Protein AF-D4B829-F1 (afdb_monomer_lite)

Sequence (222 aa):
MMLFCKPEQRKHITEIMRRYALKEDGDEKGAAAVTAWASTWRIPQFKSIGLPTMGAYRELRKLPRGVSIADEFDERVEATRAAADEGEFDLYIAAQGGANVPR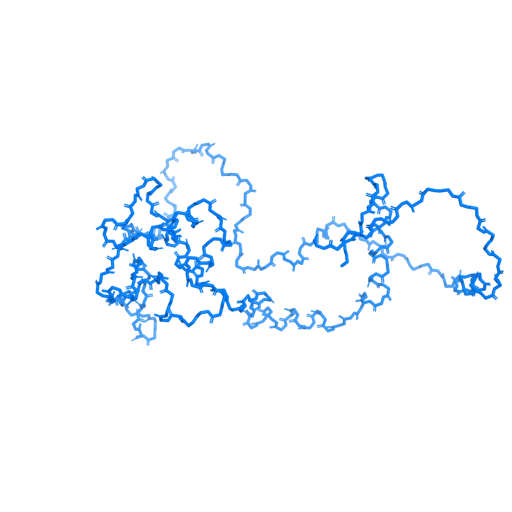DSQTVRVARNVTDEVNAYEEDIERVVGIYVPHLGSELIHVTRTAEWRIVPKLLAVEPLTLKSGIAAPRSPVNNCGLGGLNNEIKVTPAAPEHSTTVLNLLCCGDFSRSDNDMKVGLSMF

Foldseek 3Di:
DDDDDDPVCVVVVVVVVVVVCCVVCVPPVVVVVVVVVCVVVVPDPDDDAFAADVQQLVQLLLDDPPDACCVVPHPLVSQLSVCSNVVVRQSNQVSLVHGNDDNLSGQKDFDWDFDPDADPVRHTDIDTQGMDGNVVHNPRGDGSDPDDDDDDPPDPDDPPPPPPPPPDDPPPPDDPVPPPPPPDDPPDDDDDDDDPPPPVVVVPPPDDDDDDDDDPPDDDDD

Organism: NCBI:txid500640

pLDDT: mean 73.17, std 23.04, range [26.72, 97.06]

Structure (mmCIF, N/CA/C/O backbone):
data_AF-D4B829-F1
#
_entry.id   AF-D4B829-F1
#
loop_
_atom_site.group_PDB
_atom_site.id
_atom_site.type_symbol
_atom_site.label_atom_id
_atom_site.label_alt_id
_atom_site.label_comp_id
_atom_site.label_asym_id
_atom_site.label_entity_id
_atom_site.label_seq_id
_atom_site.pdbx_PDB_ins_code
_atom_site.Cartn_x
_atom_site.Cartn_y
_atom_site.Cartn_z
_atom_site.occupancy
_atom_site.B_iso_or_equiv
_atom_site.auth_seq_id
_atom_site.auth_comp_id
_atom_site.auth_asym_id
_atom_site.auth_atom_id
_atom_site.pdbx_PDB_model_num
ATOM 1 N N . MET A 1 1 ? 19.752 -9.305 -23.306 1.00 39.50 1 MET A N 1
ATOM 2 C CA . MET A 1 1 ? 20.739 -10.376 -23.566 1.00 39.50 1 MET A CA 1
ATOM 3 C C . MET A 1 1 ? 21.756 -10.367 -22.433 1.00 39.50 1 MET A C 1
ATOM 5 O O . MET A 1 1 ? 22.372 -9.332 -22.218 1.00 39.50 1 MET A O 1
ATOM 9 N N . MET A 1 2 ? 21.877 -11.447 -21.657 1.00 48.16 2 MET A N 1
ATOM 10 C CA . MET A 1 2 ? 22.928 -11.563 -20.635 1.00 48.16 2 MET A CA 1
ATOM 11 C C . MET A 1 2 ? 24.163 -12.206 -21.268 1.00 48.16 2 MET A C 1
ATOM 13 O O . MET A 1 2 ? 24.059 -13.289 -21.835 1.00 48.16 2 MET A O 1
ATOM 17 N N . LEU A 1 3 ? 25.310 -11.523 -21.208 1.00 71.56 3 LEU A N 1
ATOM 18 C CA . LEU A 1 3 ? 26.574 -12.009 -21.761 1.00 71.56 3 LEU A CA 1
ATOM 19 C C . LEU A 1 3 ? 27.524 -12.360 -20.612 1.00 71.56 3 LEU A C 1
ATOM 21 O O . LEU A 1 3 ? 28.019 -11.476 -19.911 1.00 71.56 3 LEU A O 1
ATOM 25 N N . PHE A 1 4 ? 27.761 -13.652 -20.403 1.00 80.38 4 PHE A N 1
ATOM 26 C CA . PHE A 1 4 ? 28.712 -14.128 -19.404 1.00 80.38 4 PHE A CA 1
ATOM 27 C C . PHE A 1 4 ? 30.129 -14.017 -19.968 1.00 80.38 4 PHE A C 1
ATOM 29 O O . PHE A 1 4 ? 30.444 -14.597 -21.003 1.00 80.38 4 PHE A O 1
ATOM 36 N N . CYS A 1 5 ? 30.985 -13.247 -19.301 1.00 82.75 5 CYS A N 1
ATOM 37 C CA . CYS A 1 5 ? 32.380 -13.069 -19.685 1.00 82.75 5 CYS A CA 1
ATOM 38 C C . CYS A 1 5 ? 33.292 -13.145 -18.463 1.00 82.75 5 CYS A C 1
ATOM 40 O O . CYS A 1 5 ? 32.870 -12.856 -17.340 1.00 82.75 5 CYS A O 1
ATOM 42 N N . LYS A 1 6 ? 34.548 -13.548 -18.684 1.00 89.12 6 LYS A N 1
ATOM 43 C CA . LYS A 1 6 ? 35.538 -13.628 -17.609 1.00 89.12 6 LYS A CA 1
ATOM 44 C C . LYS A 1 6 ? 35.778 -12.235 -17.000 1.00 89.12 6 LYS A C 1
ATOM 46 O O . LYS A 1 6 ? 35.750 -11.244 -17.743 1.00 89.12 6 LYS A O 1
ATOM 51 N N . PRO A 1 7 ? 36.037 -12.125 -15.683 1.00 83.75 7 PRO A N 1
ATOM 52 C CA . PRO A 1 7 ? 36.192 -10.835 -15.011 1.00 83.75 7 PRO A CA 1
ATOM 53 C C . PRO A 1 7 ? 37.261 -9.940 -15.648 1.00 83.75 7 PRO A C 1
ATOM 55 O O . PRO A 1 7 ? 37.063 -8.724 -15.717 1.00 83.75 7 PRO A O 1
ATOM 58 N N . GLU A 1 8 ? 38.347 -10.522 -16.173 1.00 91.12 8 GLU A N 1
ATOM 59 C CA . GLU A 1 8 ? 39.431 -9.764 -16.812 1.00 91.12 8 GLU A CA 1
ATOM 60 C C . GLU A 1 8 ? 38.974 -9.078 -18.111 1.00 91.12 8 GLU A C 1
ATOM 62 O O . GLU A 1 8 ? 39.434 -7.987 -18.447 1.00 91.12 8 GLU A O 1
ATOM 67 N N . GLN A 1 9 ? 38.022 -9.681 -18.828 1.00 84.00 9 GLN A N 1
ATOM 68 C CA . GLN A 1 9 ? 37.545 -9.214 -20.134 1.00 84.00 9 GLN A CA 1
ATOM 69 C C . GLN A 1 9 ? 36.361 -8.245 -20.034 1.00 84.00 9 GLN A C 1
ATOM 71 O O . GLN A 1 9 ? 36.016 -7.587 -21.018 1.00 84.00 9 GLN A O 1
ATOM 76 N N . ARG A 1 10 ? 35.756 -8.101 -18.847 1.00 84.00 10 ARG A N 1
ATOM 77 C CA . ARG A 1 10 ? 34.560 -7.275 -18.626 1.00 84.00 10 ARG A CA 1
ATOM 78 C C . ARG A 1 10 ? 34.732 -5.842 -19.123 1.00 84.00 10 ARG A C 1
ATOM 80 O O . ARG A 1 10 ? 33.825 -5.311 -19.760 1.00 84.00 10 ARG A O 1
ATOM 87 N N . LYS A 1 11 ? 35.881 -5.210 -18.848 1.00 82.94 11 LYS A N 1
ATOM 88 C CA . LYS A 1 11 ? 36.146 -3.823 -19.271 1.00 82.94 11 LYS A CA 1
ATOM 89 C C . LYS A 1 11 ? 36.173 -3.701 -20.793 1.00 82.94 11 LYS A C 1
ATOM 91 O O . LYS A 1 11 ? 35.508 -2.830 -21.337 1.00 82.94 11 LYS A O 1
ATOM 96 N N . HIS A 1 12 ? 36.884 -4.605 -21.463 1.00 83.94 12 HIS A N 1
ATOM 97 C CA . HIS A 1 12 ? 37.010 -4.610 -22.918 1.00 83.94 12 HIS A CA 1
ATOM 98 C C . HIS A 1 12 ? 35.668 -4.879 -23.610 1.00 83.94 12 HIS A C 1
ATOM 100 O O . HIS A 1 12 ? 35.294 -4.167 -24.535 1.00 83.94 12 HIS A O 1
ATOM 106 N N . ILE A 1 13 ? 34.895 -5.845 -23.109 1.00 85.19 13 ILE A N 1
ATOM 107 C CA . ILE A 1 13 ? 33.570 -6.172 -23.649 1.00 85.19 13 ILE A CA 1
ATOM 108 C C . ILE A 1 13 ? 32.576 -5.031 -23.405 1.00 85.19 13 ILE A C 1
ATOM 110 O O . ILE A 1 13 ? 31.829 -4.674 -24.310 1.00 85.19 13 ILE A O 1
ATOM 114 N N . THR A 1 14 ? 32.599 -4.407 -22.222 1.00 83.69 14 THR A N 1
ATOM 115 C CA . THR A 1 14 ? 31.765 -3.226 -21.932 1.00 83.69 14 THR A CA 1
ATOM 116 C C . THR A 1 14 ? 32.110 -2.072 -22.872 1.00 83.69 14 THR A C 1
ATOM 118 O O . THR A 1 14 ? 31.214 -1.398 -23.367 1.00 83.69 14 THR A O 1
ATOM 121 N N . GLU A 1 15 ? 33.396 -1.857 -23.144 1.00 85.12 15 GLU A N 1
ATOM 122 C CA . GLU A 1 15 ? 33.873 -0.821 -24.060 1.00 85.12 15 GLU A CA 1
ATOM 123 C C . GLU A 1 15 ? 33.430 -1.080 -25.504 1.00 85.12 15 GLU A C 1
ATOM 125 O O . GLU A 1 15 ? 32.979 -0.167 -26.191 1.00 85.12 15 GLU A O 1
ATOM 130 N N . ILE A 1 16 ? 33.499 -2.334 -25.955 1.00 86.31 16 ILE A N 1
ATOM 131 C CA . ILE A 1 16 ? 32.966 -2.755 -27.254 1.00 86.31 16 ILE A CA 1
ATOM 132 C C . ILE A 1 16 ? 31.459 -2.489 -27.308 1.00 86.31 16 ILE A C 1
ATOM 134 O O . ILE A 1 16 ? 31.005 -1.785 -28.206 1.00 86.31 16 ILE A O 1
ATOM 138 N N . MET A 1 17 ? 30.690 -2.983 -26.332 1.00 81.62 17 MET A N 1
ATOM 139 C CA . MET A 1 17 ? 29.237 -2.789 -26.295 1.00 81.62 17 MET A CA 1
ATOM 140 C C . MET A 1 17 ? 28.855 -1.310 -26.288 1.00 81.62 17 MET A C 1
ATOM 142 O O . MET A 1 17 ? 27.968 -0.918 -27.033 1.00 81.62 17 MET A O 1
ATOM 146 N N . ARG A 1 18 ? 29.544 -0.474 -25.503 1.00 77.75 18 ARG A N 1
ATOM 147 C CA . ARG A 1 18 ? 29.318 0.979 -25.477 1.00 77.75 18 ARG A CA 1
ATOM 148 C C . ARG A 1 18 ? 29.644 1.633 -26.813 1.00 77.75 18 ARG A C 1
ATOM 150 O O . ARG A 1 18 ? 28.846 2.426 -27.299 1.00 77.75 18 ARG A O 1
ATOM 157 N N . ARG A 1 19 ? 30.790 1.289 -27.412 1.00 80.19 19 ARG A N 1
ATOM 158 C CA . ARG A 1 19 ? 31.204 1.817 -28.718 1.00 80.19 19 ARG A CA 1
ATOM 159 C C . ARG A 1 19 ? 30.166 1.498 -29.789 1.00 80.19 19 ARG A C 1
ATOM 161 O O . ARG A 1 19 ? 29.863 2.373 -30.585 1.00 80.19 19 ARG A O 1
ATOM 168 N N . TYR A 1 20 ? 29.634 0.276 -29.813 1.00 74.62 20 TYR A N 1
ATOM 169 C CA . TYR A 1 20 ? 28.632 -0.123 -30.803 1.00 74.62 20 TYR A CA 1
ATOM 170 C C . TYR A 1 20 ? 27.236 0.426 -30.498 1.00 74.62 20 TYR A C 1
ATOM 172 O O . TYR A 1 20 ? 26.601 0.929 -31.416 1.00 74.62 20 TYR A O 1
ATOM 180 N N . ALA A 1 21 ? 26.804 0.438 -29.233 1.00 70.31 21 ALA A N 1
ATOM 181 C CA . ALA A 1 21 ? 25.533 1.049 -28.835 1.00 70.31 21 ALA A CA 1
ATOM 182 C C . ALA A 1 21 ? 25.466 2.533 -29.236 1.00 70.31 21 ALA A C 1
ATOM 184 O O . ALA A 1 21 ? 24.461 2.998 -29.750 1.00 70.31 21 ALA A O 1
ATOM 185 N N . LEU A 1 22 ? 26.568 3.273 -29.081 1.00 65.88 22 LEU A N 1
ATOM 186 C CA . LEU A 1 22 ? 26.639 4.684 -29.473 1.00 65.88 22 LEU A CA 1
ATOM 187 C C . LEU A 1 22 ? 26.948 4.902 -30.964 1.00 65.88 22 LEU A C 1
ATOM 189 O O . LEU A 1 22 ? 26.897 6.037 -31.427 1.00 65.88 22 LEU A O 1
ATOM 193 N N . LYS A 1 23 ? 27.295 3.857 -31.724 1.00 69.62 23 LYS A N 1
ATOM 194 C CA . LYS A 1 23 ? 27.564 3.975 -33.165 1.00 69.62 23 LYS A CA 1
ATOM 195 C C . LYS A 1 23 ? 26.273 4.019 -33.984 1.00 69.62 23 LYS A C 1
ATOM 197 O O . LYS A 1 23 ? 26.265 4.673 -35.022 1.00 69.62 23 LYS A O 1
ATOM 202 N N . GLU A 1 24 ? 25.222 3.341 -33.520 1.00 63.69 24 GLU A N 1
ATOM 203 C CA . GLU A 1 24 ? 23.890 3.362 -34.146 1.00 63.69 24 GLU A CA 1
ATOM 204 C C . GLU A 1 24 ? 22.939 4.350 -33.446 1.00 63.69 24 GLU A C 1
ATOM 206 O O . GLU A 1 24 ? 22.289 5.130 -34.137 1.00 63.69 24 GLU A O 1
ATOM 211 N N . ASP A 1 25 ? 22.956 4.429 -32.105 1.00 59.09 25 ASP A N 1
ATOM 212 C CA . ASP A 1 25 ? 21.988 5.231 -31.328 1.00 59.09 25 ASP A CA 1
ATOM 213 C C . ASP A 1 25 ? 22.583 6.509 -30.701 1.00 59.09 25 ASP A C 1
ATOM 215 O O . ASP A 1 25 ? 21.903 7.243 -29.980 1.00 59.09 25 ASP A O 1
ATOM 219 N N . GLY A 1 26 ? 23.869 6.799 -30.931 1.00 62.47 26 GLY A N 1
ATOM 220 C CA . GLY A 1 26 ? 24.596 7.852 -30.205 1.00 62.47 26 GLY A CA 1
ATOM 221 C C . GLY A 1 26 ? 24.067 9.277 -30.391 1.00 62.47 26 GLY A C 1
ATOM 222 O O . GLY A 1 26 ? 24.350 10.126 -29.549 1.00 62.47 26 GLY A O 1
ATOM 223 N N . ASP A 1 27 ? 23.294 9.530 -31.451 1.00 61.53 27 ASP A N 1
ATOM 224 C CA . ASP A 1 27 ? 22.669 10.828 -31.751 1.00 61.53 27 ASP A CA 1
ATOM 225 C C . ASP A 1 27 ? 21.146 10.702 -31.979 1.00 61.53 27 ASP A C 1
ATOM 227 O O . ASP A 1 27 ? 20.521 11.511 -32.673 1.00 61.53 27 ASP A O 1
ATOM 231 N N . GLU A 1 28 ? 20.511 9.662 -31.418 1.00 67.19 28 GLU A N 1
ATOM 232 C CA . GLU A 1 28 ? 19.063 9.489 -31.536 1.00 67.19 28 GLU A CA 1
ATOM 233 C C . GLU A 1 28 ? 18.326 10.565 -30.715 1.00 67.19 28 GLU A C 1
ATOM 235 O O . GLU A 1 28 ? 18.064 10.442 -29.515 1.00 67.19 28 GLU A O 1
ATOM 240 N N . LYS A 1 29 ? 17.937 11.652 -31.393 1.00 66.88 29 LYS A N 1
ATOM 241 C CA . LYS A 1 29 ? 17.186 12.780 -30.808 1.00 66.88 29 LYS A CA 1
ATOM 242 C C . LYS A 1 29 ? 15.884 12.355 -30.119 1.00 66.88 29 LYS A C 1
ATOM 244 O O . LYS A 1 29 ? 15.387 13.085 -29.259 1.00 66.88 29 LYS A O 1
ATOM 249 N N . GLY A 1 30 ? 15.337 11.193 -30.483 1.00 73.44 30 GLY A N 1
ATOM 250 C CA . GLY A 1 30 ? 14.105 10.639 -29.925 1.00 73.44 30 GLY A CA 1
ATOM 251 C C . GLY A 1 30 ? 14.184 10.427 -28.414 1.00 73.44 30 GLY A C 1
ATOM 252 O O . GLY A 1 30 ? 13.322 10.921 -27.688 1.00 73.44 30 GLY A O 1
ATOM 253 N N . ALA A 1 31 ? 15.244 9.787 -27.913 1.00 72.81 31 ALA A N 1
ATOM 254 C CA . ALA A 1 31 ? 15.387 9.496 -26.485 1.00 72.81 31 ALA A CA 1
ATOM 255 C C . ALA A 1 31 ? 15.496 10.774 -25.632 1.00 72.81 31 ALA A C 1
ATOM 257 O O . ALA A 1 31 ? 14.865 10.885 -24.574 1.00 72.81 31 ALA A O 1
ATOM 258 N N . ALA A 1 32 ? 16.244 11.773 -26.112 1.00 76.06 32 ALA A N 1
ATOM 259 C CA . ALA A 1 32 ? 16.377 13.069 -25.451 1.00 76.06 32 ALA A CA 1
ATOM 260 C C . ALA A 1 32 ? 15.055 13.853 -25.457 1.00 76.06 32 ALA A C 1
ATOM 262 O O . ALA A 1 32 ? 14.653 14.383 -24.422 1.00 76.06 32 ALA A O 1
ATOM 263 N N . ALA A 1 33 ? 14.345 13.877 -26.590 1.00 79.81 33 ALA A N 1
ATOM 264 C CA . ALA A 1 33 ? 13.050 14.542 -26.710 1.00 79.81 33 ALA A CA 1
ATOM 265 C C . ALA A 1 33 ? 11.981 13.894 -25.815 1.00 79.81 33 ALA A C 1
ATOM 267 O O . ALA A 1 33 ? 11.266 14.600 -25.103 1.00 79.81 33 ALA A O 1
ATOM 268 N N . VAL A 1 34 ? 11.910 12.559 -25.785 1.00 80.19 34 VAL A N 1
ATOM 269 C CA . VAL A 1 34 ? 10.997 11.806 -24.909 1.00 80.19 34 VAL A CA 1
ATOM 270 C C . VAL A 1 34 ? 11.325 12.058 -23.438 1.00 80.19 34 VAL A C 1
ATOM 272 O O . VAL A 1 34 ? 10.418 12.281 -22.638 1.00 80.19 34 VAL A O 1
ATOM 275 N N . THR A 1 35 ? 12.609 12.088 -23.073 1.00 80.31 35 THR A N 1
ATOM 276 C CA . THR A 1 35 ? 13.042 12.372 -21.695 1.00 80.31 35 THR A CA 1
ATOM 277 C C . THR A 1 35 ? 12.728 13.809 -21.283 1.00 80.31 35 THR A C 1
ATOM 279 O O . THR A 1 35 ? 12.246 14.034 -20.170 1.00 80.31 35 THR A O 1
ATOM 282 N N . ALA A 1 36 ? 12.953 14.780 -22.173 1.00 82.50 36 ALA A N 1
ATOM 283 C CA . ALA A 1 36 ? 12.610 16.179 -21.945 1.00 82.50 36 ALA A CA 1
ATOM 284 C C . ALA A 1 36 ? 11.099 16.343 -21.752 1.00 82.50 36 ALA A C 1
ATOM 286 O O . ALA A 1 36 ? 10.670 16.894 -20.744 1.00 82.50 36 ALA A O 1
ATOM 287 N N . TRP A 1 37 ? 10.293 15.773 -22.649 1.00 84.00 37 TRP A N 1
ATOM 288 C CA . TRP A 1 37 ? 8.835 15.797 -22.558 1.00 84.00 37 TRP A CA 1
ATOM 289 C C . TRP A 1 37 ? 8.326 15.131 -21.273 1.00 84.00 37 TRP A C 1
ATOM 291 O O . TRP A 1 37 ? 7.564 15.739 -20.522 1.00 84.00 37 TRP A O 1
ATOM 301 N N . ALA A 1 38 ? 8.809 13.927 -20.951 1.00 83.19 38 ALA A N 1
ATOM 302 C CA . ALA A 1 38 ? 8.449 13.245 -19.713 1.00 83.19 38 ALA A CA 1
ATOM 303 C C . ALA A 1 38 ? 8.820 14.077 -18.473 1.00 83.19 38 ALA A C 1
ATOM 305 O O . ALA A 1 38 ? 8.049 14.124 -17.520 1.00 83.19 38 ALA A O 1
ATOM 306 N N . SER A 1 39 ? 9.954 14.783 -18.494 1.00 80.06 39 SER A N 1
ATOM 307 C CA . SER A 1 39 ? 10.383 15.657 -17.394 1.00 80.06 39 SER A CA 1
ATOM 308 C C . SER A 1 39 ? 9.512 16.908 -17.268 1.00 80.06 39 SER A C 1
ATOM 310 O O . SER A 1 39 ? 9.090 17.244 -16.161 1.00 80.06 39 SER A O 1
ATOM 312 N N . THR A 1 40 ? 9.187 17.564 -18.387 1.00 89.00 40 THR A N 1
ATOM 313 C CA . THR A 1 40 ? 8.300 18.738 -18.433 1.00 89.00 40 THR A CA 1
ATOM 314 C C . THR A 1 40 ? 6.934 18.428 -17.827 1.00 89.00 40 THR A C 1
ATOM 316 O O . THR A 1 40 ? 6.420 19.215 -17.035 1.00 89.00 40 THR A O 1
ATOM 319 N N . TRP A 1 41 ? 6.380 17.256 -18.141 1.00 88.69 41 TRP A N 1
ATOM 320 C CA . TRP A 1 41 ? 5.051 16.835 -17.688 1.00 88.69 41 TRP A CA 1
ATOM 321 C C . TRP A 1 41 ? 5.072 15.919 -16.456 1.00 88.69 41 TRP A C 1
ATOM 323 O O . TRP A 1 41 ? 4.026 15.440 -16.026 1.00 88.69 41 TRP A O 1
ATOM 333 N N . ARG A 1 42 ? 6.253 15.677 -15.869 1.00 82.12 42 ARG A N 1
ATOM 334 C CA . ARG A 1 42 ? 6.468 14.794 -14.706 1.00 82.12 42 ARG A CA 1
ATOM 335 C C . ARG A 1 42 ? 5.895 13.378 -14.888 1.00 82.12 42 ARG A C 1
ATOM 337 O O . ARG A 1 42 ? 5.351 12.792 -13.953 1.00 82.12 42 ARG A O 1
ATOM 344 N N . ILE A 1 43 ? 6.037 12.815 -16.086 1.00 82.69 43 ILE A N 1
ATOM 345 C CA . ILE A 1 43 ? 5.567 11.471 -16.432 1.00 82.69 43 ILE A CA 1
ATOM 346 C C . ILE A 1 43 ? 6.564 10.426 -15.903 1.00 82.69 43 ILE A C 1
ATOM 348 O O . ILE A 1 43 ? 7.746 10.472 -16.258 1.00 82.69 43 ILE A O 1
ATOM 352 N N . PRO A 1 44 ? 6.125 9.453 -15.080 1.00 76.50 44 PRO A N 1
ATOM 353 C CA . PRO A 1 44 ? 6.993 8.372 -14.624 1.00 76.50 44 PRO A CA 1
ATOM 354 C C . PRO A 1 44 ? 7.453 7.494 -15.796 1.00 76.50 44 PRO A C 1
ATOM 356 O O . PRO A 1 44 ? 6.620 6.929 -16.499 1.00 76.50 44 PRO A O 1
ATOM 359 N N . GLN A 1 45 ? 8.769 7.334 -15.975 1.00 75.56 45 GLN A N 1
ATOM 360 C CA . GLN A 1 45 ? 9.334 6.502 -17.051 1.00 75.56 45 GLN A CA 1
ATOM 361 C C . GLN A 1 45 ? 9.019 5.006 -16.892 1.00 75.56 45 GLN A C 1
ATOM 363 O O . GLN A 1 45 ? 8.806 4.314 -17.881 1.00 75.56 45 GLN A O 1
ATOM 368 N N . PHE A 1 46 ? 8.960 4.506 -15.654 1.00 75.88 46 PHE A N 1
ATOM 369 C CA . PHE A 1 46 ? 8.641 3.110 -15.362 1.00 75.88 46 PHE A CA 1
ATOM 370 C C . PHE A 1 46 ? 7.427 3.043 -14.444 1.00 75.88 46 PHE A C 1
ATOM 372 O O . PHE A 1 46 ? 7.489 3.426 -13.274 1.00 75.88 46 PHE A O 1
ATOM 379 N N . LYS A 1 47 ? 6.313 2.542 -14.978 1.00 79.94 47 LYS A N 1
ATOM 380 C CA . LYS A 1 47 ? 5.114 2.226 -14.206 1.00 79.94 47 LYS A CA 1
ATOM 381 C C . LYS A 1 47 ? 4.725 0.788 -14.504 1.00 79.94 47 LYS A C 1
ATOM 383 O O . LYS A 1 47 ? 4.254 0.486 -15.594 1.00 79.94 47 LYS A O 1
ATOM 388 N N . SER A 1 48 ? 4.955 -0.098 -13.542 1.00 79.50 48 SER A N 1
ATOM 389 C CA . SER A 1 48 ? 4.500 -1.481 -13.639 1.00 79.50 48 SER A CA 1
ATOM 390 C C . SER A 1 48 ? 2.971 -1.520 -13.682 1.00 79.50 48 SER A C 1
ATOM 392 O O . SER A 1 48 ? 2.286 -0.847 -12.908 1.00 79.50 48 SER A O 1
ATOM 394 N N . ILE A 1 49 ? 2.439 -2.294 -14.622 1.00 85.31 49 ILE A N 1
ATOM 395 C CA . ILE A 1 49 ? 1.004 -2.534 -14.783 1.00 85.31 49 ILE A CA 1
ATOM 396 C C . ILE A 1 49 ? 0.706 -3.911 -14.189 1.00 85.31 49 ILE A C 1
ATOM 398 O O . ILE A 1 49 ? 1.512 -4.828 -14.322 1.00 85.31 49 ILE A O 1
ATOM 402 N N . GLY A 1 50 ? -0.429 -4.043 -13.503 1.00 87.88 50 GLY A N 1
ATOM 403 C CA . GLY A 1 50 ? -0.894 -5.341 -13.013 1.00 87.88 50 GLY A CA 1
ATOM 404 C C . GLY A 1 50 ? -0.327 -5.798 -11.673 1.00 87.88 50 GLY A C 1
ATOM 405 O O . GLY A 1 50 ? -0.701 -6.864 -11.201 1.00 87.88 50 GLY A O 1
ATOM 406 N N . LEU A 1 51 ? 0.544 -5.025 -11.026 1.00 92.31 51 LEU A N 1
ATOM 407 C CA . LEU A 1 51 ? 1.005 -5.363 -9.679 1.00 92.31 51 LEU A CA 1
ATOM 408 C C . LEU A 1 51 ? 0.006 -4.898 -8.605 1.00 92.31 51 LEU A C 1
ATOM 410 O O . LEU A 1 51 ? -0.673 -3.880 -8.802 1.00 92.31 51 LEU A O 1
ATOM 414 N N . PRO A 1 52 ? -0.058 -5.584 -7.447 1.00 92.81 52 PRO A N 1
ATOM 415 C CA . PRO A 1 52 ? -0.809 -5.105 -6.294 1.00 92.81 52 PRO A CA 1
ATOM 416 C C . PRO A 1 52 ? -0.315 -3.740 -5.809 1.00 92.81 52 PRO A C 1
ATOM 418 O O . PRO A 1 52 ? 0.790 -3.283 -6.122 1.00 92.81 52 PRO A O 1
ATOM 421 N N . THR A 1 53 ? -1.153 -3.049 -5.036 1.00 90.56 53 THR A N 1
ATOM 422 C CA . THR A 1 53 ? -0.862 -1.659 -4.672 1.00 90.56 53 THR A CA 1
ATOM 423 C C . THR A 1 53 ? 0.350 -1.531 -3.740 1.00 90.56 53 THR A C 1
ATOM 425 O O . THR A 1 53 ? 0.352 -1.997 -2.604 1.00 90.56 53 THR A O 1
ATOM 428 N N . MET A 1 54 ? 1.363 -0.768 -4.169 1.00 91.69 54 MET A N 1
ATOM 429 C CA . MET A 1 54 ? 2.538 -0.471 -3.331 1.00 91.69 54 MET A CA 1
ATOM 430 C C . MET A 1 54 ? 2.201 0.312 -2.056 1.00 91.69 54 MET A C 1
ATOM 432 O O . MET A 1 54 ? 3.006 0.350 -1.128 1.00 91.69 54 MET A O 1
ATOM 436 N N . GLY A 1 55 ? 1.037 0.965 -2.010 1.00 93.25 55 GLY A N 1
ATOM 437 C CA . GLY A 1 55 ? 0.539 1.614 -0.803 1.00 93.25 55 GLY A CA 1
ATOM 438 C C . GLY A 1 55 ? 0.285 0.599 0.311 1.00 93.25 55 GLY A C 1
ATOM 439 O O . GLY A 1 55 ? 0.833 0.764 1.393 1.00 93.25 55 GLY A O 1
ATOM 440 N N . ALA A 1 56 ? -0.459 -0.476 0.026 1.00 94.56 56 ALA A N 1
ATOM 441 C CA . ALA A 1 56 ? -0.761 -1.509 1.017 1.00 94.56 56 ALA A CA 1
ATOM 442 C C . ALA A 1 56 ? 0.526 -2.194 1.494 1.00 94.56 56 ALA A C 1
ATOM 444 O O . ALA A 1 56 ? 0.744 -2.321 2.692 1.00 94.56 56 ALA A O 1
ATOM 445 N N . TYR A 1 57 ? 1.435 -2.513 0.566 1.00 95.62 57 TYR A N 1
ATOM 446 C CA . TYR A 1 57 ? 2.759 -3.051 0.892 1.00 95.62 57 TYR A CA 1
ATOM 447 C C . TYR A 1 57 ? 3.539 -2.162 1.879 1.00 95.62 57 TYR A C 1
ATOM 449 O O . TYR A 1 57 ? 4.120 -2.645 2.847 1.00 95.62 57 TYR A O 1
ATOM 457 N N . ARG A 1 58 ? 3.549 -0.840 1.659 1.00 94.81 58 ARG A N 1
ATOM 458 C CA . ARG A 1 58 ? 4.245 0.111 2.542 1.00 94.81 58 ARG A CA 1
ATOM 459 C C . ARG A 1 58 ? 3.569 0.259 3.900 1.00 94.81 58 ARG A C 1
ATOM 461 O O . ARG A 1 58 ? 4.279 0.481 4.875 1.00 94.81 58 ARG A O 1
ATOM 468 N N . GLU A 1 59 ? 2.242 0.190 3.955 1.00 95.25 59 GLU A N 1
ATOM 469 C CA . GLU A 1 59 ? 1.497 0.299 5.211 1.00 95.25 59 GLU A CA 1
ATOM 470 C C . GLU A 1 59 ? 1.641 -0.967 6.067 1.00 95.25 59 GLU A C 1
ATOM 472 O O . GLU A 1 59 ? 1.929 -0.849 7.253 1.00 95.25 59 GLU A O 1
ATOM 477 N N . LEU A 1 60 ? 1.597 -2.163 5.470 1.00 94.69 60 LEU A N 1
ATOM 478 C CA . LEU A 1 60 ? 1.847 -3.429 6.176 1.00 94.69 60 LEU A CA 1
ATOM 479 C C . LEU A 1 60 ? 3.234 -3.467 6.832 1.00 94.69 60 LEU A C 1
ATOM 481 O O . LEU A 1 60 ? 3.379 -3.917 7.961 1.00 94.69 60 LEU A O 1
ATOM 485 N N . ARG A 1 61 ? 4.252 -2.913 6.165 1.00 94.06 61 ARG A N 1
ATOM 486 C CA . ARG A 1 61 ? 5.626 -2.832 6.694 1.00 94.06 61 ARG A CA 1
ATOM 487 C C . ARG A 1 61 ? 5.833 -1.800 7.807 1.00 94.06 61 ARG A C 1
ATOM 489 O O . ARG A 1 61 ? 6.947 -1.685 8.314 1.00 94.06 61 ARG A O 1
ATOM 496 N N . LYS A 1 62 ? 4.815 -1.004 8.149 1.00 92.00 62 LYS A N 1
ATOM 497 C CA . LYS A 1 62 ? 4.844 -0.129 9.334 1.00 92.00 62 LYS A CA 1
ATOM 498 C C . LYS A 1 62 ? 4.393 -0.854 10.595 1.00 92.00 62 LYS A C 1
ATOM 500 O O . LYS A 1 62 ? 4.649 -0.347 11.684 1.00 92.00 62 LYS A O 1
ATOM 505 N N . LEU A 1 63 ? 3.704 -1.984 10.446 1.00 90.56 63 LEU A N 1
ATOM 506 C CA . LEU A 1 63 ? 3.215 -2.762 11.572 1.00 90.56 63 LEU A CA 1
ATOM 507 C C . LEU A 1 63 ? 4.386 -3.352 12.372 1.00 90.56 63 LEU A C 1
ATOM 509 O O . LEU A 1 63 ? 5.458 -3.589 11.802 1.00 90.56 63 LEU A O 1
ATOM 513 N N . PRO A 1 64 ? 4.212 -3.581 13.685 1.00 86.25 64 PRO A N 1
ATOM 514 C CA . PRO A 1 64 ? 5.233 -4.219 14.504 1.00 86.25 64 PRO A CA 1
ATOM 515 C C . PRO A 1 64 ? 5.630 -5.588 13.940 1.00 86.25 64 PRO A C 1
ATOM 517 O O . PRO A 1 64 ? 4.779 -6.397 13.571 1.00 86.25 64 PRO A O 1
ATOM 520 N N . ARG A 1 65 ? 6.936 -5.862 13.896 1.00 85.19 65 ARG A N 1
ATOM 521 C CA . ARG A 1 65 ? 7.449 -7.161 13.445 1.00 85.19 65 ARG A CA 1
ATOM 522 C C . ARG A 1 65 ? 7.117 -8.257 14.446 1.00 85.19 65 ARG A C 1
ATOM 524 O O . ARG A 1 65 ? 7.237 -8.046 15.651 1.00 85.19 65 ARG A O 1
ATOM 531 N N . GLY A 1 66 ? 6.760 -9.433 13.938 1.00 80.12 66 GLY A N 1
ATOM 532 C CA . GLY A 1 66 ? 6.462 -10.612 14.757 1.00 80.12 66 GLY A CA 1
ATOM 533 C C . GLY A 1 66 ? 5.131 -10.555 15.513 1.00 80.12 66 GLY A C 1
ATOM 534 O O . GLY A 1 66 ? 4.843 -11.471 16.277 1.00 80.12 66 GLY A O 1
ATOM 535 N N . VAL A 1 67 ? 4.317 -9.515 15.304 1.00 86.31 67 VAL A N 1
ATOM 536 C CA . VAL A 1 67 ? 2.944 -9.454 15.811 1.00 86.31 67 VAL A CA 1
ATOM 537 C C . VAL A 1 67 ? 2.011 -9.900 14.693 1.00 86.31 67 VAL A C 1
ATOM 539 O O . VAL A 1 67 ? 1.949 -9.255 13.646 1.00 86.31 67 VAL A O 1
ATOM 542 N N . SER A 1 68 ? 1.323 -11.018 14.918 1.00 88.12 68 SER A N 1
ATOM 543 C CA . SER A 1 68 ? 0.305 -11.519 13.996 1.00 88.12 68 SER A CA 1
ATOM 544 C C . SER A 1 68 ? -0.922 -10.615 14.032 1.00 88.12 68 SER A C 1
ATOM 546 O O . SER A 1 68 ? -1.382 -10.245 15.112 1.00 88.12 68 SER A O 1
ATOM 548 N N . ILE A 1 69 ? -1.465 -10.296 12.859 1.00 89.44 69 ILE A N 1
ATOM 549 C CA . ILE A 1 69 ? -2.758 -9.607 12.718 1.00 89.44 69 ILE A CA 1
ATOM 550 C C . ILE A 1 69 ? -3.899 -10.573 12.368 1.00 89.44 69 ILE A C 1
ATOM 552 O O . ILE A 1 69 ? -5.005 -10.136 12.054 1.00 89.44 69 ILE A O 1
ATOM 556 N N . ALA A 1 70 ? -3.646 -11.886 12.423 1.00 91.69 70 ALA A N 1
ATOM 557 C CA . ALA A 1 70 ? -4.640 -12.906 12.095 1.00 91.69 70 ALA A CA 1
ATOM 558 C C . ALA A 1 70 ? -5.851 -12.888 13.042 1.00 91.69 70 ALA A C 1
ATOM 560 O O . ALA A 1 70 ? -6.962 -13.147 12.592 1.00 91.69 70 ALA A O 1
ATOM 561 N N . ASP A 1 71 ? -5.646 -12.544 14.319 1.00 90.44 71 ASP A N 1
ATOM 562 C CA . ASP A 1 71 ? -6.723 -12.469 15.317 1.00 90.44 71 ASP A CA 1
ATOM 563 C C . ASP A 1 71 ? -7.692 -11.303 15.050 1.00 90.44 71 ASP A C 1
ATOM 565 O O . ASP A 1 71 ? -8.868 -11.379 15.400 1.00 90.44 71 ASP A O 1
ATOM 569 N N . GLU A 1 72 ? -7.203 -10.217 14.441 1.00 91.31 72 GLU A N 1
ATOM 570 C CA . GLU A 1 72 ? -8.011 -9.043 14.082 1.00 91.31 72 GLU A CA 1
ATOM 571 C C . GLU A 1 72 ? -8.702 -9.218 12.724 1.00 91.31 72 GLU A C 1
ATOM 573 O O . GLU A 1 72 ? -9.842 -8.791 12.549 1.00 91.31 72 GLU A O 1
ATOM 578 N N . PHE A 1 73 ? -8.012 -9.846 11.768 1.00 90.75 73 PHE A N 1
ATOM 579 C CA . PHE A 1 73 ? -8.503 -10.056 10.411 1.00 90.75 73 PHE A CA 1
ATOM 580 C C . PHE A 1 73 ? -8.662 -11.548 10.095 1.00 90.75 73 PHE A C 1
ATOM 582 O O . PHE A 1 73 ? -9.698 -12.137 10.394 1.00 90.75 73 PHE A O 1
ATOM 589 N N . ASP A 1 74 ? -7.667 -12.145 9.430 1.00 93.69 74 ASP A N 1
ATOM 590 C CA . ASP A 1 74 ? -7.601 -13.568 9.107 1.00 93.69 74 ASP A CA 1
ATOM 591 C C . ASP A 1 74 ? -6.171 -13.994 8.708 1.00 93.69 74 ASP A C 1
ATOM 593 O O . ASP A 1 74 ? -5.246 -13.182 8.580 1.00 93.69 74 ASP A O 1
ATOM 597 N N . GLU A 1 75 ? -5.987 -15.291 8.458 1.00 94.75 75 GLU A N 1
ATOM 598 C CA . GLU A 1 75 ? -4.709 -15.864 8.017 1.00 94.75 75 GLU A CA 1
ATOM 599 C C . GLU A 1 75 ? -4.259 -15.380 6.627 1.00 94.75 75 GLU A C 1
ATOM 601 O O . GLU A 1 75 ? -3.061 -15.346 6.344 1.00 94.75 75 GLU A O 1
ATOM 606 N N . ARG A 1 76 ? -5.183 -14.985 5.738 1.00 94.44 76 ARG A N 1
ATOM 607 C CA . ARG A 1 76 ? -4.841 -14.504 4.383 1.00 94.44 76 ARG A CA 1
ATOM 608 C C . ARG A 1 76 ? -4.173 -13.134 4.457 1.00 94.44 76 ARG A C 1
ATOM 610 O O . ARG A 1 76 ? -3.210 -12.846 3.738 1.00 94.44 76 ARG A O 1
ATOM 617 N N . VAL A 1 77 ? -4.684 -12.292 5.344 1.00 94.81 77 VAL A N 1
ATOM 618 C CA . VAL A 1 77 ? -4.157 -10.967 5.643 1.00 94.81 77 VAL A CA 1
ATOM 619 C C . VAL A 1 77 ? -2.815 -11.092 6.362 1.00 94.81 77 VAL A C 1
ATOM 621 O O . VAL A 1 77 ? -1.868 -10.408 5.967 1.00 94.81 77 VAL A O 1
ATOM 624 N N . GLU A 1 78 ? -2.673 -12.019 7.316 1.00 95.31 78 GLU A N 1
ATOM 625 C CA . GLU A 1 78 ? -1.376 -12.283 7.954 1.00 95.31 78 GLU A CA 1
ATOM 626 C C . GLU A 1 78 ? -0.337 -12.809 6.955 1.00 95.31 78 GLU A C 1
ATOM 628 O O . GLU A 1 78 ? 0.785 -12.311 6.945 1.00 95.31 78 GLU A O 1
ATOM 633 N N . ALA A 1 79 ? -0.696 -13.718 6.043 1.00 95.69 79 ALA A N 1
ATOM 634 C CA . ALA A 1 79 ? 0.213 -14.168 4.983 1.00 95.69 79 ALA A CA 1
ATOM 635 C C . ALA A 1 79 ? 0.696 -12.995 4.110 1.00 95.69 79 ALA A C 1
ATOM 637 O O . ALA A 1 79 ? 1.875 -12.898 3.762 1.00 95.69 79 ALA A O 1
ATOM 638 N N . THR A 1 80 ? -0.204 -12.053 3.811 1.00 96.00 80 THR A N 1
ATOM 639 C CA . THR A 1 80 ? 0.128 -10.830 3.069 1.00 96.00 80 THR A CA 1
ATOM 640 C C . THR A 1 80 ? 1.067 -9.917 3.871 1.00 96.00 80 THR A C 1
ATOM 642 O O . THR A 1 80 ? 2.015 -9.361 3.308 1.00 96.00 80 THR A O 1
ATOM 645 N N . ARG A 1 81 ? 0.831 -9.757 5.182 1.00 95.50 81 ARG A N 1
ATOM 646 C CA . ARG A 1 81 ? 1.682 -8.972 6.091 1.00 95.50 81 ARG A CA 1
ATOM 647 C C . ARG A 1 81 ? 3.071 -9.590 6.232 1.00 95.50 81 ARG A C 1
ATOM 649 O O . ARG A 1 81 ? 4.059 -8.871 6.087 1.00 95.50 81 ARG A O 1
ATOM 656 N N . ALA A 1 82 ? 3.141 -10.896 6.471 1.00 95.19 82 ALA A N 1
ATOM 657 C CA . ALA A 1 82 ? 4.379 -11.647 6.634 1.00 95.19 82 ALA A CA 1
ATOM 658 C C . ALA A 1 82 ? 5.263 -11.541 5.386 1.00 95.19 82 ALA A C 1
ATOM 660 O O . ALA A 1 82 ? 6.409 -11.107 5.487 1.00 95.19 82 ALA A O 1
ATOM 661 N N . ALA A 1 83 ? 4.702 -11.796 4.197 1.00 96.19 83 ALA A N 1
ATOM 662 C CA . ALA A 1 83 ? 5.425 -11.631 2.935 1.00 96.19 83 ALA A CA 1
ATOM 663 C C . ALA A 1 83 ? 5.929 -10.187 2.734 1.00 96.19 83 ALA A C 1
ATOM 665 O O . ALA A 1 83 ? 7.041 -9.955 2.248 1.00 96.19 83 ALA A O 1
ATOM 666 N N . ALA A 1 84 ? 5.134 -9.187 3.132 1.00 95.38 84 ALA A N 1
ATOM 667 C CA . ALA A 1 84 ? 5.536 -7.789 3.029 1.00 95.38 84 ALA A CA 1
ATOM 668 C C . ALA A 1 84 ? 6.690 -7.422 3.980 1.00 95.38 84 ALA A C 1
ATOM 670 O O . ALA A 1 84 ? 7.598 -6.693 3.566 1.00 95.38 84 ALA A O 1
ATOM 671 N N . ASP A 1 85 ? 6.662 -7.900 5.226 1.00 94.44 85 ASP A N 1
ATOM 672 C CA . ASP A 1 85 ? 7.680 -7.623 6.248 1.00 94.44 85 ASP A CA 1
ATOM 673 C C . ASP A 1 85 ? 9.035 -8.258 5.899 1.00 94.44 85 ASP A C 1
ATOM 675 O O . ASP A 1 85 ? 10.053 -7.556 5.913 1.00 94.44 85 ASP A O 1
ATOM 679 N N . GLU A 1 86 ? 9.024 -9.523 5.460 1.00 94.19 86 GLU A N 1
ATOM 680 C CA . GLU A 1 86 ? 10.217 -10.248 4.989 1.00 94.19 86 GLU A CA 1
ATOM 681 C C . GLU A 1 86 ? 10.755 -9.700 3.657 1.00 94.19 86 GLU A C 1
ATOM 683 O O . GLU A 1 86 ? 11.947 -9.768 3.359 1.00 94.19 86 GLU A O 1
ATOM 688 N N . GLY A 1 87 ? 9.894 -9.063 2.860 1.00 93.88 87 GLY A N 1
ATOM 689 C CA . GLY A 1 87 ? 10.271 -8.504 1.564 1.00 93.88 87 GLY A CA 1
ATOM 690 C C . GLY A 1 87 ? 10.179 -9.492 0.400 1.00 93.88 87 GLY A C 1
ATOM 691 O O . GLY A 1 87 ? 10.657 -9.173 -0.690 1.00 93.88 87 GLY A O 1
ATOM 692 N N . GLU A 1 88 ? 9.524 -10.635 0.605 1.00 96.00 88 GLU A N 1
ATOM 693 C CA . GLU A 1 88 ? 9.209 -11.641 -0.414 1.00 96.00 88 GLU A CA 1
ATOM 694 C C . GLU A 1 88 ? 8.065 -11.137 -1.302 1.00 96.00 88 GLU A C 1
ATOM 696 O O . GLU A 1 88 ? 6.873 -11.360 -1.074 1.00 96.00 88 GLU A O 1
ATOM 701 N N . PHE A 1 89 ? 8.433 -10.319 -2.289 1.00 94.12 89 PHE A N 1
ATOM 702 C CA . PHE A 1 89 ? 7.462 -9.581 -3.091 1.00 94.12 89 PHE A CA 1
ATOM 703 C C . PHE A 1 89 ? 6.631 -10.482 -4.017 1.00 94.12 89 PHE A C 1
ATOM 705 O O . PHE A 1 89 ? 5.490 -10.154 -4.329 1.00 94.12 89 PHE A O 1
ATOM 712 N N . ASP A 1 90 ? 7.173 -11.620 -4.435 1.00 95.94 90 ASP A N 1
ATOM 713 C CA . ASP A 1 90 ? 6.464 -12.668 -5.169 1.00 95.94 90 ASP A CA 1
ATOM 714 C C . ASP A 1 90 ? 5.355 -13.309 -4.324 1.00 95.94 90 ASP A C 1
ATOM 716 O O . ASP A 1 90 ? 4.210 -13.382 -4.781 1.00 95.94 90 ASP A O 1
ATOM 720 N N . LEU A 1 91 ? 5.649 -13.674 -3.071 1.00 96.94 91 LEU A N 1
ATOM 721 C CA . LEU A 1 91 ? 4.637 -14.167 -2.136 1.00 96.94 91 LEU A CA 1
ATOM 722 C C . LEU A 1 91 ? 3.605 -13.092 -1.807 1.00 96.94 91 LEU A C 1
ATOM 724 O O . LEU A 1 91 ? 2.418 -13.392 -1.729 1.00 96.94 91 LEU A O 1
ATOM 728 N N . TYR A 1 92 ? 4.018 -11.828 -1.691 1.00 97.06 92 TYR A N 1
ATOM 729 C CA . TYR A 1 92 ? 3.086 -10.716 -1.515 1.00 97.06 92 TYR A CA 1
ATOM 730 C C . TYR A 1 92 ? 2.119 -10.584 -2.701 1.00 97.06 92 TYR A C 1
ATOM 732 O O . TYR A 1 92 ? 0.923 -10.359 -2.506 1.00 97.06 92 TYR A O 1
ATOM 740 N N . ILE A 1 93 ? 2.618 -10.746 -3.934 1.00 96.38 93 ILE A N 1
ATOM 741 C CA . ILE A 1 93 ? 1.770 -10.750 -5.130 1.00 96.38 93 ILE A CA 1
ATOM 742 C C . ILE A 1 93 ? 0.774 -11.903 -5.065 1.00 96.38 93 ILE A C 1
ATOM 744 O O . ILE A 1 93 ? -0.416 -11.673 -5.269 1.00 96.38 93 ILE A O 1
ATOM 748 N N . ALA A 1 94 ? 1.236 -13.113 -4.748 1.00 96.38 94 ALA A N 1
ATOM 749 C CA . ALA A 1 94 ? 0.373 -14.282 -4.623 1.00 96.38 94 ALA A CA 1
ATOM 750 C C . ALA A 1 94 ? -0.692 -14.106 -3.524 1.00 96.38 94 ALA A C 1
ATOM 752 O O . ALA A 1 94 ? -1.870 -14.361 -3.768 1.00 96.38 94 ALA A O 1
ATOM 753 N N . ALA A 1 95 ? -0.308 -13.595 -2.352 1.00 96.19 95 ALA A N 1
ATOM 754 C CA . ALA A 1 95 ? -1.196 -13.381 -1.208 1.00 96.19 95 ALA A CA 1
ATOM 755 C C . ALA A 1 95 ? -2.261 -12.297 -1.462 1.00 96.19 95 ALA A C 1
ATOM 757 O O . ALA A 1 95 ? -3.370 -12.385 -0.939 1.00 96.19 95 ALA A O 1
ATOM 758 N N . GLN A 1 96 ? -1.971 -11.317 -2.324 1.00 95.62 96 GLN A N 1
ATOM 759 C CA . GLN A 1 96 ? -2.944 -10.326 -2.810 1.00 95.62 96 GLN A CA 1
ATOM 760 C C . GLN A 1 96 ? -3.888 -10.855 -3.907 1.00 95.62 96 GLN A C 1
ATOM 762 O O . GLN A 1 96 ? -4.700 -10.093 -4.435 1.00 95.62 96 GLN A O 1
ATOM 767 N N . GLY A 1 97 ? -3.773 -12.137 -4.265 1.00 94.12 97 GLY A N 1
ATOM 768 C CA . GLY A 1 97 ? -4.569 -12.811 -5.293 1.00 94.12 97 GLY A CA 1
ATOM 769 C C . GLY A 1 97 ? -3.868 -12.957 -6.649 1.00 94.12 97 GLY A C 1
ATOM 770 O O . GLY A 1 97 ? -4.446 -13.533 -7.568 1.00 94.12 97 GLY A O 1
ATOM 771 N N . GLY A 1 98 ? -2.646 -12.438 -6.802 1.00 94.12 98 GL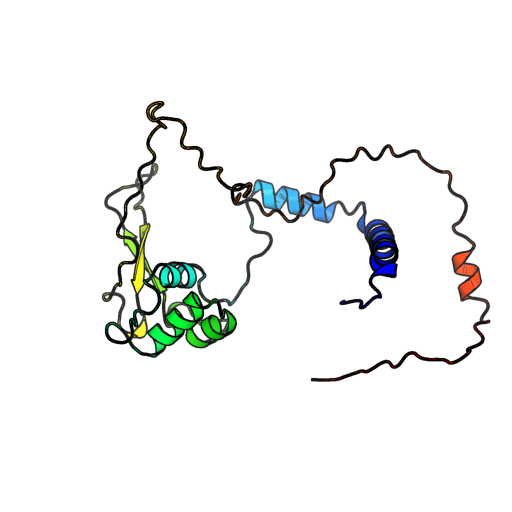Y A N 1
ATOM 772 C CA . GLY A 1 98 ? -1.848 -12.522 -8.026 1.00 94.12 98 GLY A CA 1
ATOM 773 C C . GLY A 1 98 ? -1.723 -11.210 -8.809 1.00 94.12 98 GLY A C 1
ATOM 774 O O . GLY A 1 98 ? -2.080 -10.120 -8.357 1.00 94.12 98 GLY A O 1
ATOM 775 N N . ALA A 1 99 ? -1.173 -11.315 -10.021 1.00 92.94 99 ALA A N 1
ATOM 776 C CA . ALA A 1 99 ? -1.066 -10.189 -10.943 1.00 92.94 99 ALA A CA 1
ATOM 777 C C . ALA A 1 99 ? -2.409 -9.910 -11.643 1.00 92.94 99 ALA A C 1
ATOM 779 O O . ALA A 1 99 ? -3.167 -10.823 -11.951 1.00 92.94 99 ALA A O 1
ATOM 780 N N . ASN A 1 100 ? -2.673 -8.640 -11.950 1.00 92.94 100 ASN A N 1
ATOM 781 C CA . ASN A 1 100 ? -3.873 -8.132 -12.627 1.00 92.94 100 ASN A CA 1
ATOM 782 C C . ASN A 1 100 ? -5.197 -8.350 -11.873 1.00 92.94 100 ASN A C 1
ATOM 784 O O . ASN A 1 100 ? -6.267 -8.248 -12.469 1.00 92.94 100 ASN A O 1
ATOM 788 N N . VAL A 1 101 ? -5.143 -8.591 -10.562 1.00 93.38 101 VAL A N 1
ATOM 789 C CA . VAL A 1 101 ? -6.343 -8.713 -9.725 1.00 93.38 101 VAL A CA 1
ATOM 790 C C . VAL A 1 101 ? -7.057 -7.360 -9.617 1.00 93.38 101 VAL A C 1
ATOM 792 O O . VAL A 1 101 ? -6.403 -6.350 -9.304 1.00 93.38 101 VAL A O 1
ATOM 795 N N . PRO A 1 102 ? -8.388 -7.312 -9.843 1.00 92.06 102 PRO A N 1
ATOM 796 C CA . PRO A 1 102 ? -9.187 -6.116 -9.608 1.00 92.06 102 PRO A CA 1
ATOM 797 C C . PRO A 1 102 ? -8.956 -5.574 -8.202 1.00 92.06 102 PRO A C 1
ATOM 799 O O . PRO A 1 102 ? -8.826 -6.331 -7.245 1.00 92.06 102 PRO A O 1
ATOM 802 N N . ARG A 1 103 ? -8.919 -4.250 -8.050 1.00 88.56 103 ARG A N 1
ATOM 803 C CA . ARG A 1 103 ? -8.554 -3.645 -6.761 1.00 88.56 103 ARG A CA 1
ATOM 804 C C . ARG A 1 103 ? -9.491 -4.051 -5.630 1.00 88.56 103 ARG A C 1
ATOM 806 O O . ARG A 1 103 ? -9.029 -4.169 -4.506 1.00 88.56 103 ARG A O 1
ATOM 813 N N . ASP A 1 104 ? -10.771 -4.255 -5.910 1.00 88.62 104 ASP A N 1
ATOM 814 C CA . ASP A 1 104 ? -11.767 -4.632 -4.898 1.00 88.62 104 ASP A CA 1
ATOM 815 C C . ASP A 1 104 ? -11.666 -6.110 -4.493 1.00 88.62 104 ASP A C 1
ATOM 817 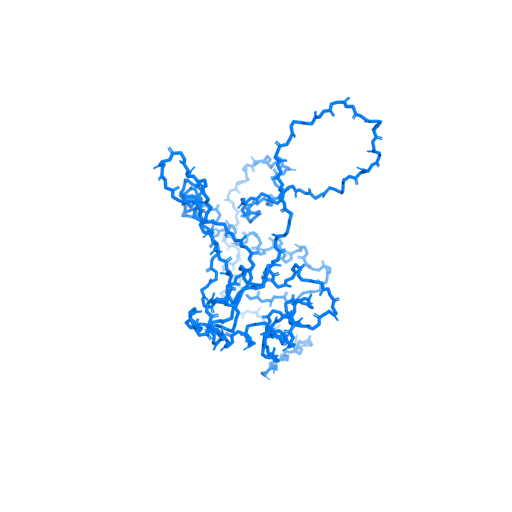O O . ASP A 1 104 ? -12.193 -6.503 -3.461 1.00 88.62 104 ASP A O 1
ATOM 821 N N . SER A 1 105 ? -10.938 -6.914 -5.272 1.00 91.19 105 SER A N 1
ATOM 822 C CA . SER A 1 105 ? -10.662 -8.327 -4.994 1.00 91.19 105 SER A CA 1
ATOM 823 C C . SER A 1 105 ? -9.284 -8.559 -4.363 1.00 91.19 105 SER A C 1
ATOM 825 O O . SER A 1 105 ? -8.915 -9.706 -4.133 1.00 91.19 105 SER A O 1
ATOM 827 N N . GLN A 1 106 ? -8.510 -7.497 -4.108 1.00 94.19 106 GLN A N 1
ATOM 828 C CA . GLN A 1 106 ? -7.240 -7.592 -3.383 1.00 94.19 106 GLN A CA 1
ATOM 829 C C . GLN A 1 106 ? -7.504 -7.840 -1.894 1.00 94.19 106 GLN A C 1
ATOM 831 O O . GLN A 1 106 ? -8.381 -7.207 -1.310 1.00 94.19 106 GLN A O 1
ATOM 836 N N . THR A 1 107 ? -6.709 -8.711 -1.276 1.00 95.19 107 THR A N 1
ATOM 837 C CA . THR A 1 107 ? -6.793 -9.081 0.146 1.00 95.19 107 THR A CA 1
ATOM 838 C C . THR A 1 107 ? -6.656 -7.876 1.081 1.00 95.19 107 THR A C 1
ATOM 840 O O . THR A 1 107 ? -7.406 -7.748 2.041 1.00 95.19 107 THR A O 1
ATOM 843 N N . VAL A 1 108 ? -5.714 -6.964 0.810 1.00 95.81 108 VAL A N 1
ATOM 844 C CA . V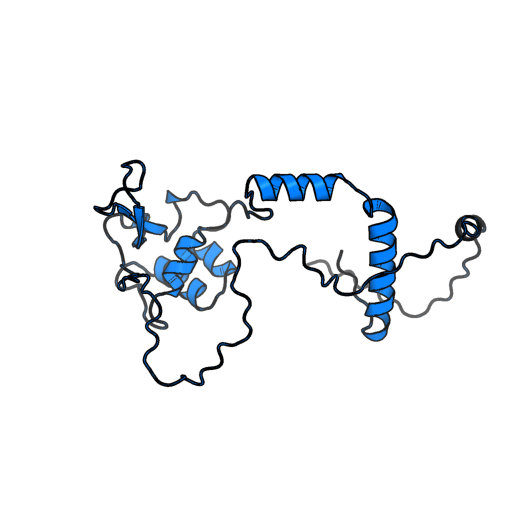AL A 1 108 ? -5.449 -5.791 1.665 1.00 95.81 108 VAL A CA 1
ATOM 845 C C . VAL A 1 108 ? -5.406 -4.511 0.845 1.00 95.81 108 VAL A C 1
ATOM 847 O O . VAL A 1 108 ? -4.734 -4.436 -0.190 1.00 95.81 108 VAL A O 1
ATOM 850 N N . ARG A 1 109 ? -6.045 -3.453 1.353 1.00 95.31 109 ARG A N 1
ATOM 851 C CA . ARG A 1 109 ? -6.027 -2.114 0.757 1.00 95.31 109 ARG A CA 1
ATOM 852 C C . ARG A 1 109 ? -5.678 -1.030 1.760 1.00 95.31 109 ARG A C 1
ATOM 854 O O . ARG A 1 109 ? -5.775 -1.194 2.966 1.00 95.31 109 ARG A O 1
ATOM 861 N N . VAL A 1 110 ? -5.268 0.115 1.220 1.00 95.94 110 VAL A N 1
ATOM 862 C CA . VAL A 1 110 ? -4.981 1.319 2.006 1.00 95.94 110 VAL A CA 1
ATOM 863 C C . VAL A 1 110 ? -6.277 2.034 2.360 1.00 95.94 110 VAL A C 1
ATOM 865 O O . VAL A 1 110 ? -6.994 2.461 1.450 1.00 95.94 110 VAL A O 1
ATOM 868 N N . ALA A 1 111 ? -6.511 2.226 3.654 1.00 95.12 111 ALA A N 1
ATOM 869 C CA . ALA A 1 111 ? -7.578 3.054 4.194 1.00 95.12 111 ALA A CA 1
ATOM 870 C C . ALA A 1 111 ? -7.195 4.537 4.119 1.00 95.12 111 ALA A C 1
ATOM 872 O O . ALA A 1 111 ? -6.079 4.930 4.490 1.00 95.12 111 ALA A O 1
ATOM 873 N N . ARG A 1 112 ? -8.125 5.361 3.634 1.00 93.94 112 ARG A N 1
ATOM 874 C CA . ARG A 1 112 ? -8.009 6.820 3.595 1.00 93.94 112 ARG A CA 1
ATOM 875 C C . ARG A 1 112 ? -9.208 7.429 4.300 1.00 93.94 112 ARG A C 1
ATOM 877 O O . ARG A 1 112 ? -10.312 6.945 4.087 1.00 93.94 112 ARG A O 1
ATOM 884 N N . ASN A 1 113 ? -8.970 8.484 5.069 1.00 92.69 113 ASN A N 1
ATOM 885 C CA . ASN A 1 113 ? -10.027 9.336 5.600 1.00 92.69 113 ASN A CA 1
ATOM 886 C C . ASN A 1 113 ? -9.890 10.737 5.024 1.00 92.69 113 ASN A C 1
ATOM 888 O O . ASN A 1 113 ? -8.776 11.229 4.809 1.00 92.69 113 ASN A O 1
ATOM 892 N N . VAL A 1 114 ? -11.041 11.358 4.793 1.00 90.50 114 VAL A N 1
ATOM 893 C CA . VAL A 1 114 ? -11.139 12.788 4.527 1.00 90.50 114 VAL A CA 1
ATOM 894 C C . VAL A 1 114 ? -10.790 13.522 5.817 1.00 90.50 114 VAL A C 1
ATOM 896 O O . VAL A 1 114 ? -11.267 13.168 6.893 1.00 90.50 114 VAL A O 1
ATOM 899 N N . THR A 1 115 ? -9.883 14.482 5.706 1.00 88.31 115 THR A N 1
ATOM 900 C CA . THR A 1 115 ? -9.497 15.360 6.812 1.00 88.31 115 THR A CA 1
ATOM 901 C C . THR A 1 115 ? -10.475 16.530 6.862 1.00 88.31 115 THR A C 1
ATOM 903 O O . THR A 1 115 ? -10.955 16.950 5.816 1.00 88.31 115 THR A O 1
ATOM 906 N N . ASP A 1 116 ? -10.684 17.126 8.036 1.00 87.56 116 ASP A N 1
ATOM 907 C CA . ASP A 1 116 ? -11.460 18.373 8.177 1.00 87.56 116 ASP A CA 1
ATOM 908 C C . ASP A 1 116 ? -10.773 19.592 7.514 1.00 87.56 116 ASP A C 1
ATOM 910 O O . ASP A 1 116 ? -11.330 20.686 7.441 1.00 87.56 116 ASP A O 1
ATOM 914 N N . GLU A 1 117 ? -9.529 19.420 7.056 1.00 87.56 117 GLU A N 1
ATOM 915 C CA . GLU A 1 117 ? -8.767 20.413 6.305 1.00 87.56 117 GLU A CA 1
ATOM 916 C C . GLU A 1 117 ? -9.122 20.367 4.814 1.00 87.56 117 GLU A C 1
ATOM 918 O O . GLU A 1 117 ? -9.073 19.307 4.182 1.00 87.56 117 GLU A O 1
ATOM 923 N N . VAL A 1 118 ? -9.341 21.545 4.231 1.00 91.94 118 VAL A N 1
ATOM 924 C CA . VAL A 1 118 ? -9.466 21.725 2.781 1.00 91.94 118 VAL A CA 1
ATOM 925 C C . VAL A 1 118 ? -8.160 22.234 2.173 1.00 91.94 118 VAL A C 1
ATOM 927 O O . VAL A 1 118 ? -7.361 22.915 2.824 1.00 91.94 118 VAL A O 1
ATOM 930 N N . ASN A 1 119 ? -7.914 21.888 0.912 1.00 90.44 119 ASN A N 1
ATOM 931 C CA . ASN A 1 119 ? -6.759 22.374 0.168 1.00 90.44 119 ASN A CA 1
ATOM 932 C C . ASN A 1 119 ? -6.934 23.856 -0.240 1.00 90.44 119 ASN A C 1
ATOM 934 O O . ASN A 1 119 ? -7.953 24.489 0.027 1.00 90.44 119 ASN A O 1
ATOM 938 N N . ALA A 1 120 ? -5.930 24.432 -0.911 1.00 92.00 120 ALA A N 1
ATOM 939 C CA . ALA A 1 120 ? -5.966 25.829 -1.370 1.00 92.00 120 ALA A CA 1
ATOM 940 C C . ALA A 1 120 ? -7.083 26.141 -2.391 1.00 92.00 120 ALA A C 1
ATOM 942 O O . ALA A 1 120 ? -7.277 27.303 -2.741 1.00 92.00 120 ALA A O 1
ATOM 943 N N . TYR A 1 121 ? -7.778 25.114 -2.877 1.00 93.38 121 TYR A N 1
ATOM 944 C CA . TYR A 1 121 ? -8.886 25.178 -3.823 1.00 93.38 121 TYR A CA 1
ATOM 945 C C . TYR A 1 121 ? -10.217 24.756 -3.184 1.00 93.38 121 TYR A C 1
ATOM 947 O O . TYR A 1 121 ? -11.162 24.472 -3.910 1.00 93.38 121 TYR A O 1
ATOM 955 N N . GLU A 1 122 ? -10.287 24.720 -1.848 1.00 89.81 122 GLU A N 1
ATOM 956 C CA . GLU A 1 122 ? -11.485 24.349 -1.080 1.00 89.81 122 GLU A CA 1
ATOM 957 C C . GLU A 1 122 ? -11.951 22.897 -1.297 1.00 89.81 122 GLU A C 1
ATOM 959 O O . GLU A 1 122 ? -13.100 22.564 -1.027 1.00 89.81 122 GLU A O 1
ATOM 964 N N . GLU A 1 123 ? -11.064 22.007 -1.751 1.00 92.12 123 GLU A N 1
ATOM 965 C CA . GLU A 1 123 ? -11.368 20.579 -1.880 1.00 92.12 123 GLU A CA 1
ATOM 966 C C . GLU A 1 123 ? -10.891 19.798 -0.653 1.00 92.12 123 GLU A C 1
ATOM 968 O O . GLU A 1 123 ? -9.831 20.076 -0.081 1.00 92.12 123 GLU A O 1
ATOM 973 N N . ASP A 1 124 ? -11.644 18.762 -0.308 1.00 92.94 124 ASP A N 1
ATOM 974 C CA . ASP A 1 124 ? -11.338 17.841 0.779 1.00 92.94 124 ASP A CA 1
ATOM 975 C C . ASP A 1 124 ? -9.990 17.124 0.589 1.00 92.94 124 ASP A C 1
ATOM 977 O O . ASP A 1 124 ? -9.656 16.624 -0.492 1.00 92.94 124 ASP A O 1
ATOM 981 N N . ILE A 1 125 ? -9.206 17.021 1.669 1.00 90.56 125 ILE A N 1
ATOM 982 C CA . ILE A 1 125 ? -7.912 16.330 1.648 1.00 90.56 125 ILE A CA 1
ATOM 983 C C . ILE A 1 125 ? -8.054 14.904 2.184 1.00 90.56 125 ILE A C 1
ATOM 985 O O . ILE A 1 125 ? -8.205 14.678 3.387 1.00 90.56 125 ILE A O 1
ATOM 989 N N . GLU A 1 126 ? -7.875 13.915 1.308 1.00 92.00 126 GLU A N 1
ATOM 990 C CA . GLU A 1 126 ? -7.744 12.515 1.717 1.00 92.00 126 GLU A CA 1
ATOM 991 C C . GLU A 1 126 ? -6.338 12.201 2.246 1.00 92.00 126 GLU A C 1
ATOM 993 O O . GLU A 1 126 ? -5.324 12.354 1.551 1.00 92.00 126 GLU A O 1
ATOM 998 N N . ARG A 1 127 ? -6.264 11.658 3.463 1.00 91.50 127 ARG A N 1
ATOM 999 C CA . ARG A 1 127 ? -5.018 11.169 4.064 1.00 91.50 127 ARG A CA 1
ATOM 1000 C C . ARG A 1 127 ? -5.084 9.673 4.306 1.00 91.50 127 ARG A C 1
ATOM 1002 O O . ARG A 1 127 ? -6.110 9.119 4.680 1.00 91.50 127 ARG A O 1
ATOM 1009 N N . VAL A 1 128 ? -3.951 9.006 4.100 1.00 93.75 128 VAL A N 1
ATOM 1010 C CA . VAL A 1 128 ? -3.795 7.591 4.454 1.00 93.75 128 VAL A CA 1
ATOM 1011 C C . VAL A 1 128 ? -3.795 7.457 5.973 1.00 93.75 128 VAL A C 1
ATOM 1013 O O . VAL A 1 128 ? -2.970 8.094 6.627 1.00 93.75 128 VAL A O 1
ATOM 1016 N N . VAL A 1 129 ? -4.668 6.601 6.501 1.00 93.69 129 VAL A N 1
ATOM 1017 C CA . VAL A 1 129 ? -4.796 6.319 7.943 1.00 93.69 129 VAL A CA 1
ATOM 1018 C C . VAL A 1 129 ? -4.229 4.944 8.292 1.00 93.69 129 VAL A C 1
ATOM 1020 O O . VAL A 1 129 ? -3.583 4.777 9.327 1.00 93.69 129 VAL A O 1
ATOM 1023 N N . GLY A 1 130 ? -4.409 3.970 7.398 1.00 94.81 130 GLY A N 1
ATOM 1024 C CA . GLY A 1 130 ? -3.902 2.623 7.609 1.00 94.81 130 GLY A CA 1
ATOM 1025 C C . GLY A 1 130 ? -4.338 1.635 6.547 1.00 94.81 130 GLY A C 1
ATOM 1026 O O . GLY A 1 130 ? -4.287 1.946 5.353 1.00 94.81 130 GLY A O 1
ATOM 1027 N N . ILE A 1 131 ? -4.739 0.444 6.978 1.00 95.31 131 ILE A N 1
ATOM 1028 C CA . ILE A 1 131 ? -5.174 -0.640 6.096 1.00 95.31 131 ILE A CA 1
ATOM 1029 C C . ILE A 1 131 ? -6.597 -1.082 6.423 1.00 95.31 131 ILE A C 1
ATOM 1031 O O . ILE A 1 131 ? -7.035 -0.983 7.563 1.00 95.31 131 ILE A O 1
ATOM 1035 N N . TYR A 1 132 ? -7.301 -1.578 5.414 1.00 95.38 132 TYR A N 1
ATOM 1036 C CA . TYR A 1 132 ? -8.567 -2.286 5.571 1.00 95.38 132 TYR A CA 1
ATOM 1037 C C . TYR A 1 132 ? -8.599 -3.493 4.636 1.00 95.38 132 TYR A C 1
ATOM 1039 O O . TYR A 1 132 ? -7.796 -3.605 3.697 1.00 95.38 132 TYR A O 1
ATOM 1047 N N . VAL A 1 133 ? -9.552 -4.380 4.892 1.00 94.75 133 VAL A N 1
ATOM 1048 C CA . VAL A 1 133 ? -9.665 -5.680 4.239 1.00 94.75 133 VAL A CA 1
ATOM 1049 C C . VAL A 1 133 ? -10.998 -5.750 3.486 1.00 94.75 133 VAL A C 1
ATOM 1051 O O . VAL A 1 133 ? -12.043 -5.871 4.123 1.00 94.75 133 VAL A O 1
ATOM 1054 N N . PRO A 1 134 ? -11.008 -5.659 2.139 1.00 92.31 134 PRO A N 1
ATOM 1055 C CA . PRO A 1 134 ? -12.248 -5.539 1.368 1.00 92.31 134 PRO A CA 1
ATOM 1056 C C . PRO A 1 134 ? -13.264 -6.657 1.613 1.00 92.31 134 PRO A C 1
ATOM 1058 O O . PRO A 1 134 ? -14.462 -6.390 1.633 1.00 92.31 134 PRO A O 1
ATOM 1061 N N . HIS A 1 135 ? -12.807 -7.894 1.834 1.00 89.94 135 HIS A N 1
ATOM 1062 C CA . HIS A 1 135 ? -13.699 -9.037 2.051 1.00 89.94 135 HIS A CA 1
ATOM 1063 C C . HIS A 1 135 ? -14.315 -9.105 3.455 1.00 89.94 135 HIS A C 1
ATOM 1065 O O . HIS A 1 135 ? -15.301 -9.815 3.627 1.00 89.94 135 HIS A O 1
ATOM 1071 N N . LEU A 1 136 ? -13.774 -8.370 4.433 1.00 90.12 136 LEU A N 1
ATOM 1072 C CA . LEU A 1 136 ? -14.349 -8.223 5.780 1.00 90.12 136 LEU A CA 1
ATOM 1073 C C . LEU A 1 136 ? -15.174 -6.933 5.927 1.00 90.12 136 LEU A C 1
ATOM 1075 O O . LEU A 1 136 ? -15.838 -6.736 6.940 1.00 90.12 136 LEU A O 1
ATOM 1079 N N . GLY A 1 137 ? -15.161 -6.077 4.903 1.00 88.06 137 GLY A N 1
ATOM 1080 C CA . GLY A 1 137 ? -15.839 -4.786 4.885 1.00 88.06 137 GLY A CA 1
ATOM 1081 C C . GLY A 1 137 ? -14.876 -3.607 5.038 1.00 88.06 137 GLY A C 1
ATOM 1082 O O . GLY A 1 137 ? -13.763 -3.723 5.545 1.00 88.06 137 GLY A O 1
ATOM 1083 N N . SER A 1 138 ? -15.309 -2.433 4.577 1.00 86.69 138 SER A N 1
ATOM 1084 C CA . SER A 1 138 ? -14.509 -1.201 4.628 1.00 86.69 138 SER A CA 1
ATOM 1085 C C . SER A 1 138 ? -14.493 -0.518 5.998 1.00 86.69 138 SER A C 1
ATOM 1087 O O . SER A 1 138 ? -13.748 0.440 6.177 1.00 86.69 138 SER A O 1
ATOM 1089 N N . GLU A 1 139 ? -15.320 -0.973 6.942 1.00 87.94 139 GLU A N 1
ATOM 1090 C CA . GLU A 1 139 ? -15.452 -0.369 8.274 1.00 87.94 139 GLU A CA 1
ATOM 1091 C C . GLU A 1 139 ? -14.318 -0.780 9.222 1.00 87.94 139 GLU A C 1
ATOM 1093 O O . GLU A 1 139 ? -13.902 0.010 10.069 1.00 87.94 139 GLU A O 1
ATOM 1098 N N . LEU A 1 140 ? -13.781 -1.994 9.061 1.00 90.75 140 LEU A N 1
ATOM 1099 C CA . LEU A 1 140 ? -12.687 -2.495 9.886 1.00 90.75 140 LEU A CA 1
ATOM 1100 C C . LEU A 1 140 ? -11.346 -1.960 9.365 1.00 90.75 140 LEU A C 1
ATOM 1102 O O . LEU A 1 140 ? -10.763 -2.492 8.414 1.00 90.75 140 LEU A O 1
ATOM 1106 N N . ILE A 1 141 ? -10.872 -0.881 9.990 1.00 93.88 141 ILE A N 1
ATOM 1107 C CA . ILE A 1 141 ? -9.623 -0.201 9.640 1.00 93.88 141 ILE A CA 1
ATOM 1108 C C . ILE A 1 141 ? -8.594 -0.404 10.751 1.00 93.88 141 ILE A C 1
ATOM 1110 O O . ILE A 1 141 ? -8.794 0.042 11.879 1.00 93.88 141 ILE A O 1
ATOM 1114 N N . HIS A 1 142 ? -7.438 -0.957 10.392 1.00 93.00 142 HIS A N 1
ATOM 1115 C CA . HIS A 1 142 ? -6.274 -0.983 11.268 1.00 93.00 142 HIS A CA 1
ATOM 1116 C C . HIS A 1 142 ? -5.416 0.263 11.039 1.00 93.00 142 HIS A C 1
ATOM 1118 O O . HIS A 1 142 ? -4.874 0.483 9.948 1.00 93.00 142 HIS A O 1
ATOM 1124 N N . VAL A 1 143 ? -5.283 1.091 12.074 1.00 93.44 143 VAL A N 1
ATOM 1125 C CA . VAL A 1 143 ? -4.572 2.375 12.019 1.00 93.44 143 VAL A CA 1
ATOM 1126 C C . VAL A 1 143 ? -3.062 2.155 12.127 1.00 93.44 143 VAL A C 1
ATOM 1128 O O . VAL A 1 143 ? -2.555 1.717 13.152 1.00 93.44 143 VAL A O 1
ATOM 1131 N N . THR A 1 144 ? -2.315 2.524 11.086 1.00 92.06 144 THR A N 1
ATOM 1132 C CA . THR A 1 144 ? -0.841 2.395 11.044 1.00 92.06 144 THR A CA 1
ATOM 1133 C C . THR A 1 144 ? -0.122 3.715 11.329 1.00 92.06 144 THR A C 1
ATOM 1135 O O . THR A 1 144 ? 1.090 3.744 11.557 1.00 92.06 144 THR A O 1
ATOM 1138 N N . ARG A 1 145 ? -0.841 4.840 11.251 1.00 85.94 145 ARG A N 1
ATOM 1139 C CA . ARG A 1 145 ? -0.297 6.197 11.375 1.00 85.94 145 ARG A CA 1
ATOM 1140 C C . ARG A 1 145 ? -0.870 6.872 12.607 1.00 85.94 145 ARG A C 1
ATOM 1142 O O . ARG A 1 145 ? -1.882 7.550 12.539 1.00 85.94 145 ARG A O 1
ATOM 1149 N N . THR A 1 146 ? -0.178 6.697 13.724 1.00 86.44 146 THR A N 1
ATOM 1150 C CA . THR A 1 146 ? -0.535 7.300 15.016 1.00 86.44 146 THR A CA 1
ATOM 1151 C C . THR A 1 146 ? 0.196 8.613 15.298 1.00 86.44 146 THR A C 1
ATOM 1153 O O . THR A 1 146 ? -0.145 9.313 16.244 1.00 86.44 146 THR A O 1
ATOM 1156 N N . ALA A 1 147 ? 1.207 8.954 14.493 1.00 85.06 147 ALA A N 1
ATOM 1157 C CA . ALA A 1 147 ? 2.042 10.132 14.696 1.00 85.06 147 ALA A CA 1
ATOM 1158 C C . ALA A 1 147 ? 1.806 11.194 13.618 1.00 85.06 147 ALA A C 1
ATOM 1160 O O . ALA A 1 147 ? 1.903 10.916 12.417 1.00 85.06 147 ALA A O 1
ATOM 1161 N N . GLU A 1 148 ? 1.596 12.428 14.064 1.00 84.31 148 GLU A N 1
ATOM 1162 C CA . GLU A 1 148 ? 1.543 13.609 13.212 1.00 84.31 148 GLU A CA 1
ATOM 1163 C C . GLU A 1 148 ? 2.903 14.304 13.173 1.00 84.31 148 GLU A C 1
ATOM 1165 O O . GLU A 1 148 ? 3.546 14.536 14.198 1.00 84.31 148 GLU A O 1
ATOM 1170 N N . TRP A 1 149 ? 3.345 14.653 11.968 1.00 79.50 149 TRP A N 1
ATOM 1171 C CA . TRP A 1 149 ? 4.593 15.376 11.759 1.00 79.50 149 TRP A CA 1
ATOM 1172 C C . TRP A 1 149 ? 4.283 16.800 11.318 1.00 79.50 149 TRP A C 1
ATOM 1174 O O . TRP A 1 149 ? 3.674 17.013 10.271 1.00 79.50 149 TRP A O 1
ATOM 1184 N N . ARG A 1 150 ? 4.749 17.779 12.097 1.00 83.94 150 ARG A N 1
ATOM 1185 C CA . ARG A 1 150 ? 4.707 19.198 11.736 1.00 83.94 150 ARG A CA 1
ATOM 1186 C C . ARG A 1 150 ? 6.083 19.637 11.254 1.00 83.94 150 ARG A C 1
ATOM 1188 O O . ARG A 1 150 ? 7.092 19.346 11.892 1.00 83.94 150 ARG A O 1
ATOM 1195 N N . ILE A 1 151 ? 6.126 20.368 10.143 1.00 85.12 151 ILE A N 1
ATOM 1196 C CA . ILE A 1 151 ? 7.354 21.035 9.707 1.00 85.12 151 ILE A CA 1
ATOM 1197 C C . ILE A 1 151 ? 7.613 22.185 10.682 1.00 85.12 151 ILE A C 1
ATOM 1199 O O . ILE A 1 151 ? 6.832 23.131 10.751 1.00 85.12 151 ILE A O 1
ATOM 1203 N N . VAL A 1 152 ? 8.693 22.088 11.454 1.00 85.69 152 VAL A N 1
ATOM 1204 C CA . VAL A 1 152 ? 9.123 23.130 12.395 1.00 85.69 152 VAL A CA 1
ATOM 1205 C C . VAL A 1 152 ? 10.423 23.746 11.870 1.00 85.69 152 VAL A C 1
ATOM 1207 O O . VAL A 1 152 ? 11.309 22.997 11.445 1.00 85.69 152 VAL A O 1
ATOM 1210 N N . PRO A 1 153 ? 10.574 25.086 11.875 1.00 83.31 153 PRO A N 1
ATOM 1211 C CA . PRO A 1 153 ? 11.854 25.723 11.595 1.00 83.31 153 PRO A CA 1
ATOM 1212 C C . PRO A 1 153 ? 12.944 25.144 12.497 1.00 83.31 153 PRO A C 1
ATOM 1214 O O . PRO A 1 153 ? 12.738 24.970 13.698 1.00 83.31 153 PRO A O 1
ATOM 1217 N N . LYS A 1 154 ? 14.115 24.842 11.932 1.00 79.69 154 LYS A N 1
ATOM 1218 C CA . LYS A 1 154 ? 15.244 24.330 12.712 1.00 79.69 154 LYS A CA 1
ATOM 1219 C C . LYS A 1 154 ? 15.692 25.408 13.705 1.00 79.69 154 LYS A C 1
ATOM 1221 O O . LYS A 1 154 ? 16.354 26.365 13.311 1.00 79.69 154 LYS A O 1
ATOM 1226 N N . LEU A 1 155 ? 15.323 25.268 14.977 1.00 69.69 155 LEU A N 1
ATOM 1227 C CA . LEU A 1 155 ? 15.797 26.159 16.035 1.00 69.69 155 LEU A CA 1
ATOM 1228 C C . LEU A 1 155 ? 17.301 25.928 16.232 1.00 69.69 155 LEU A C 1
ATOM 1230 O O . LEU A 1 155 ? 17.750 24.792 16.368 1.00 69.69 155 LEU A O 1
ATOM 1234 N N . LEU A 1 156 ? 18.087 27.005 16.223 1.00 62.84 156 LEU A N 1
ATOM 1235 C CA . LEU A 1 156 ? 19.553 26.988 16.348 1.00 62.84 156 LEU A CA 1
ATOM 1236 C C . LEU A 1 156 ? 20.044 26.697 17.782 1.00 62.84 156 LEU A C 1
ATOM 1238 O O . LEU A 1 156 ? 21.061 27.236 18.207 1.00 62.84 156 LEU A O 1
ATOM 1242 N N . ALA A 1 157 ? 19.341 25.868 18.547 1.00 60.12 157 ALA A N 1
ATOM 1243 C CA . ALA A 1 157 ? 19.692 25.588 19.932 1.00 60.12 157 ALA A CA 1
ATOM 1244 C C . ALA A 1 157 ? 19.591 24.092 20.215 1.00 60.12 157 ALA A C 1
ATOM 1246 O O . ALA A 1 157 ? 18.497 23.552 20.323 1.00 60.12 157 ALA A O 1
ATOM 1247 N N . VAL A 1 158 ? 20.758 23.457 20.264 1.00 53.41 158 VAL A N 1
ATOM 1248 C CA . VAL A 1 158 ? 21.210 22.326 21.092 1.00 53.41 158 VAL A CA 1
ATOM 1249 C C . VAL A 1 158 ? 22.556 21.930 20.481 1.00 53.41 158 VAL A C 1
ATOM 1251 O O . VAL A 1 158 ? 22.728 22.011 19.263 1.00 53.41 158 VAL A O 1
ATOM 1254 N N . GLU A 1 159 ? 23.527 21.613 21.338 1.00 61.12 159 GLU A N 1
ATOM 1255 C CA . GLU A 1 159 ? 24.898 21.242 20.979 1.00 61.12 159 GLU A CA 1
ATOM 1256 C C . GLU A 1 159 ? 24.977 20.400 19.697 1.00 61.12 159 GLU A C 1
ATOM 1258 O O . GLU A 1 159 ? 24.088 19.578 19.456 1.00 61.12 159 GLU A O 1
ATOM 1263 N N . PRO A 1 160 ? 26.015 20.587 18.859 1.00 54.66 160 PRO A N 1
ATOM 1264 C CA . PRO A 1 160 ? 26.143 19.871 17.599 1.00 54.66 160 PRO A CA 1
ATOM 1265 C C . PRO A 1 160 ? 26.145 18.362 17.857 1.00 54.66 160 PRO A C 1
ATOM 1267 O O . PRO A 1 160 ? 27.173 17.772 18.179 1.00 54.66 160 PRO A O 1
ATOM 1270 N N . LEU A 1 161 ? 24.978 17.731 17.697 1.00 58.47 161 LEU A N 1
ATOM 1271 C CA . LEU A 1 161 ? 24.852 16.286 17.690 1.00 58.47 161 LEU A CA 1
ATOM 1272 C C . LEU A 1 161 ? 25.745 15.788 16.557 1.00 58.47 161 LEU A C 1
ATOM 1274 O O . LEU A 1 161 ? 25.462 15.998 15.377 1.00 58.47 161 LEU A O 1
ATOM 1278 N N . THR A 1 162 ? 26.836 15.121 16.919 1.00 58.03 162 THR A N 1
ATOM 1279 C CA . THR A 1 162 ? 27.834 14.533 16.013 1.00 58.03 162 THR A CA 1
ATOM 1280 C C . THR A 1 162 ? 27.305 13.294 15.282 1.00 58.03 162 THR A C 1
ATOM 1282 O O . THR A 1 162 ? 28.076 12.455 14.810 1.00 58.03 162 THR A O 1
ATOM 1285 N N . LEU A 1 163 ? 25.982 13.174 15.136 1.00 55.81 163 LEU A N 1
ATOM 1286 C CA . LEU A 1 163 ? 25.353 12.174 14.292 1.00 55.81 163 LEU A CA 1
ATOM 1287 C C . LEU A 1 163 ? 25.610 12.547 12.834 1.00 55.81 163 LEU A C 1
ATOM 1289 O O . LEU A 1 163 ? 24.878 13.315 12.209 1.00 55.81 163 LEU A O 1
ATOM 1293 N N . LYS A 1 164 ? 26.680 11.971 12.284 1.00 51.59 164 LYS A N 1
ATOM 1294 C CA . LYS A 1 164 ? 26.898 11.899 10.844 1.00 51.59 164 LYS A CA 1
ATOM 1295 C C . LYS A 1 164 ? 25.720 11.133 10.242 1.00 51.59 164 LYS A C 1
ATOM 1297 O O . LYS A 1 164 ? 25.712 9.905 10.242 1.00 51.59 164 LYS A O 1
ATOM 1302 N N . SER A 1 165 ? 24.719 11.852 9.733 1.00 54.62 165 SER A N 1
ATOM 1303 C CA . SER A 1 165 ? 23.800 11.280 8.749 1.00 54.62 165 SER A CA 1
ATOM 1304 C C . SER A 1 165 ? 24.663 10.663 7.651 1.00 54.62 165 SER A C 1
ATOM 1306 O O . SER A 1 165 ? 25.550 11.335 7.120 1.00 54.62 165 SER A O 1
ATOM 1308 N N . GLY A 1 166 ? 24.450 9.383 7.345 1.00 54.88 166 GLY A N 1
ATOM 1309 C CA . GLY A 1 166 ? 25.132 8.740 6.227 1.00 54.88 166 GLY A CA 1
ATOM 1310 C C . GLY A 1 166 ? 24.941 9.555 4.947 1.00 54.88 166 GLY A C 1
ATOM 1311 O O . GLY A 1 166 ? 23.947 10.272 4.798 1.00 54.88 166 GLY A O 1
ATOM 1312 N N . ILE A 1 167 ? 25.894 9.440 4.021 1.00 50.91 167 ILE A N 1
ATOM 1313 C CA . ILE A 1 167 ? 25.813 10.008 2.669 1.00 50.91 167 ILE A CA 1
ATOM 1314 C C . ILE A 1 167 ? 24.772 9.195 1.886 1.00 50.91 167 ILE A C 1
ATOM 1316 O O . ILE A 1 167 ? 25.087 8.423 0.988 1.00 50.91 167 ILE A O 1
ATOM 1320 N N . ALA A 1 168 ? 23.509 9.292 2.278 1.00 54.94 168 ALA A N 1
ATOM 1321 C CA . ALA A 1 168 ? 22.402 8.876 1.449 1.00 54.94 168 ALA A CA 1
ATOM 1322 C C . ALA A 1 168 ? 21.921 10.140 0.749 1.00 54.94 168 ALA A C 1
ATOM 1324 O O . ALA A 1 168 ? 21.458 11.078 1.402 1.00 54.94 168 ALA A O 1
ATOM 1325 N N . ALA A 1 169 ? 22.069 10.182 -0.577 1.00 48.56 169 ALA A N 1
ATOM 1326 C CA . ALA A 1 169 ? 21.429 11.219 -1.368 1.00 48.56 169 ALA A CA 1
ATOM 1327 C C . ALA A 1 169 ? 19.941 11.268 -0.969 1.00 48.56 169 ALA A C 1
ATOM 1329 O O . ALA A 1 169 ? 19.330 10.200 -0.810 1.00 48.56 169 ALA A O 1
ATOM 1330 N N . PRO A 1 170 ? 19.349 12.464 -0.790 1.00 45.69 170 PRO A N 1
ATOM 1331 C CA . PRO A 1 170 ? 17.910 12.577 -0.620 1.00 45.69 170 PRO A CA 1
ATOM 1332 C C . PRO A 1 170 ? 17.268 11.756 -1.732 1.00 45.69 170 PRO A C 1
ATOM 1334 O O . PRO A 1 170 ? 17.674 11.887 -2.890 1.00 45.69 170 PRO A O 1
ATOM 1337 N N . ARG A 1 171 ? 16.326 10.865 -1.399 1.00 49.09 171 ARG A N 1
ATOM 1338 C CA . ARG A 1 171 ? 15.577 10.127 -2.420 1.00 49.09 171 ARG A CA 1
ATOM 1339 C C . ARG A 1 171 ? 14.699 11.131 -3.156 1.00 49.09 171 ARG A C 1
ATOM 1341 O O . ARG A 1 171 ? 13.550 11.358 -2.799 1.00 49.09 171 ARG A O 1
ATOM 1348 N N . SER A 1 172 ? 15.315 11.791 -4.127 1.00 46.84 172 SER A N 1
ATOM 1349 C CA . SER A 1 172 ? 14.682 12.665 -5.088 1.00 46.84 172 SER A CA 1
ATOM 1350 C C . SER A 1 172 ? 13.569 11.869 -5.775 1.00 46.84 172 SER A C 1
ATOM 1352 O O . SER A 1 172 ? 13.776 10.700 -6.110 1.00 46.84 172 SER A O 1
ATOM 1354 N N . PRO A 1 173 ? 12.387 12.466 -5.997 1.00 48.47 173 PRO A N 1
ATOM 1355 C CA . PRO A 1 173 ? 11.351 11.849 -6.818 1.00 48.47 173 PRO A CA 1
ATOM 1356 C C . PRO A 1 173 ? 11.789 11.725 -8.288 1.00 48.47 173 PRO A C 1
ATOM 1358 O O . PRO A 1 173 ? 11.113 11.067 -9.075 1.00 48.47 173 PRO A O 1
ATOM 1361 N N . VAL A 1 174 ? 12.909 12.357 -8.663 1.00 43.69 174 VAL A N 1
ATOM 1362 C CA . VAL A 1 174 ? 13.514 12.261 -9.988 1.00 43.69 174 VAL A CA 1
ATOM 1363 C C . VAL A 1 174 ? 14.286 10.950 -10.094 1.00 43.69 174 VAL A C 1
ATOM 1365 O O . VAL A 1 174 ? 15.176 10.651 -9.298 1.00 43.69 174 VAL A O 1
ATOM 1368 N N . ASN A 1 175 ? 13.915 10.173 -11.103 1.00 50.50 175 ASN A N 1
ATOM 1369 C CA . ASN A 1 175 ? 14.576 8.951 -11.519 1.00 50.50 175 ASN A CA 1
ATOM 1370 C C . ASN A 1 175 ? 16.086 9.190 -11.761 1.00 50.50 175 ASN A C 1
ATOM 1372 O O . ASN A 1 175 ? 16.447 9.982 -12.624 1.00 50.50 175 ASN A O 1
ATOM 1376 N N . ASN A 1 176 ? 16.965 8.486 -11.037 1.00 51.44 176 ASN A N 1
ATOM 1377 C CA . ASN A 1 176 ? 18.422 8.519 -11.253 1.00 51.44 176 ASN A CA 1
ATOM 1378 C C . ASN A 1 176 ? 18.883 7.722 -12.494 1.00 51.44 176 ASN A C 1
ATOM 1380 O O . ASN A 1 176 ? 20.086 7.640 -12.751 1.00 51.44 176 ASN A O 1
ATOM 1384 N N . CYS A 1 177 ? 17.974 7.133 -13.280 1.00 50.38 177 CYS A N 1
ATOM 1385 C CA . CYS A 1 177 ? 18.302 6.571 -14.591 1.00 50.38 177 CYS A CA 1
ATOM 1386 C C . CYS A 1 177 ? 18.665 7.708 -15.563 1.00 50.38 177 CYS A C 1
ATOM 1388 O O . CYS A 1 177 ? 17.817 8.228 -16.278 1.00 50.38 177 CYS A O 1
ATOM 1390 N N . GLY A 1 178 ? 19.931 8.119 -15.548 1.00 46.09 178 GLY A N 1
ATOM 1391 C CA . GLY A 1 178 ? 20.480 9.149 -16.433 1.00 46.09 178 GLY A CA 1
ATOM 1392 C C . GLY A 1 178 ? 21.755 9.798 -15.895 1.00 46.09 178 GLY A C 1
ATOM 1393 O O . GLY A 1 178 ? 22.608 10.212 -16.671 1.00 46.09 178 GLY A O 1
ATOM 1394 N N . LEU A 1 179 ? 21.954 9.804 -14.573 1.00 46.12 179 LEU A N 1
ATOM 1395 C CA . LEU A 1 179 ? 23.188 10.288 -13.944 1.00 46.12 179 LEU A CA 1
ATOM 1396 C C . LEU A 1 179 ? 24.255 9.183 -13.926 1.00 46.12 179 LEU A C 1
ATOM 1398 O O . LEU A 1 179 ? 24.739 8.756 -12.880 1.00 46.12 179 LEU A O 1
ATOM 1402 N N . GLY A 1 180 ? 24.631 8.698 -15.110 1.00 41.34 180 GLY A N 1
ATOM 1403 C CA . GLY A 1 180 ? 25.964 8.128 -15.285 1.00 41.34 180 GLY A CA 1
ATOM 1404 C C . GLY A 1 180 ? 26.967 9.268 -15.122 1.00 41.34 180 GLY A C 1
ATOM 1405 O O . GLY A 1 180 ? 26.814 10.293 -15.775 1.00 41.34 180 GLY A O 1
ATOM 1406 N N . GLY A 1 181 ? 27.936 9.128 -14.213 1.00 40.00 181 GLY A N 1
ATOM 1407 C CA . GLY A 1 181 ? 28.882 10.182 -13.835 1.00 40.00 181 GLY A CA 1
ATOM 1408 C C . GLY A 1 181 ? 29.679 10.772 -15.003 1.00 40.00 181 GLY A C 1
ATOM 1409 O O . GLY A 1 181 ? 30.813 10.372 -15.247 1.00 40.00 181 GLY A O 1
ATOM 1410 N N . LEU A 1 182 ? 29.112 11.771 -15.676 1.00 37.78 182 LEU A N 1
ATOM 1411 C CA . LEU A 1 182 ? 29.782 12.648 -16.633 1.00 37.78 182 LEU A CA 1
ATOM 1412 C C . LEU A 1 182 ? 30.455 13.806 -15.887 1.00 37.78 182 LEU A C 1
ATOM 1414 O O . LEU A 1 182 ? 30.196 14.972 -16.151 1.00 37.78 182 LEU A O 1
ATOM 1418 N N . ASN A 1 183 ? 31.337 13.470 -14.949 1.00 35.50 183 ASN A N 1
ATOM 1419 C CA . ASN A 1 183 ? 32.349 14.399 -14.458 1.00 35.50 183 ASN A CA 1
ATOM 1420 C C . ASN A 1 183 ? 33.696 13.931 -15.003 1.00 35.50 183 ASN A C 1
ATOM 1422 O O . ASN A 1 183 ? 34.528 13.434 -14.257 1.00 35.50 183 ASN A O 1
ATOM 1426 N N . ASN A 1 184 ? 33.860 14.002 -16.321 1.00 36.09 184 ASN A N 1
ATOM 1427 C CA . ASN A 1 184 ? 35.166 14.106 -16.956 1.00 36.09 184 ASN A CA 1
ATOM 1428 C C . ASN A 1 184 ? 34.957 14.768 -18.315 1.00 36.09 184 ASN A C 1
ATOM 1430 O O . ASN A 1 184 ? 34.249 14.245 -19.175 1.00 36.09 184 ASN A O 1
ATOM 1434 N N . GLU A 1 185 ? 35.554 15.943 -18.468 1.00 33.97 185 GLU A N 1
ATOM 1435 C CA . GLU A 1 185 ? 35.638 16.696 -19.711 1.00 33.97 185 GLU A CA 1
ATOM 1436 C C . GLU A 1 185 ? 36.276 15.815 -20.796 1.00 33.97 185 GLU A C 1
ATOM 1438 O O . GLU A 1 185 ? 37.495 15.659 -20.864 1.00 33.97 185 GLU A O 1
ATOM 1443 N N . ILE A 1 186 ? 35.459 15.209 -21.659 1.00 35.66 186 ILE A N 1
ATOM 1444 C CA . ILE A 1 186 ? 35.964 14.606 -22.891 1.00 35.66 186 ILE A CA 1
ATOM 1445 C C . ILE A 1 186 ? 36.189 15.757 -23.871 1.00 35.66 186 ILE A C 1
ATOM 1447 O O . ILE A 1 186 ? 35.268 16.237 -24.529 1.00 35.66 186 ILE A O 1
ATOM 1451 N N . LYS A 1 187 ? 37.440 16.213 -23.958 1.00 28.48 187 LYS A N 1
ATOM 1452 C CA . LYS A 1 187 ? 37.919 17.038 -25.069 1.00 28.48 187 LYS A CA 1
ATOM 1453 C C . LYS A 1 187 ? 37.899 16.166 -26.327 1.00 28.48 187 LYS A C 1
ATOM 1455 O O . LYS A 1 187 ? 38.763 15.315 -26.511 1.00 28.48 187 LYS A O 1
ATOM 1460 N N . VAL A 1 188 ? 36.884 16.343 -27.167 1.00 31.64 188 VAL A N 1
ATOM 1461 C CA . VAL A 1 188 ? 36.821 15.705 -28.485 1.00 31.64 188 VAL A CA 1
ATOM 1462 C C . VAL A 1 188 ? 37.828 16.406 -29.397 1.00 31.64 188 VAL A C 1
ATOM 1464 O O . VAL A 1 188 ? 37.620 17.551 -29.790 1.00 31.64 188 VAL A O 1
ATOM 1467 N N . THR A 1 189 ? 38.924 15.733 -29.739 1.00 32.84 189 THR A N 1
ATOM 1468 C CA . THR A 1 189 ? 39.727 16.062 -30.924 1.00 32.84 189 THR A CA 1
ATOM 1469 C C . THR A 1 189 ? 39.235 15.207 -32.094 1.00 32.84 189 THR A C 1
ATOM 1471 O O . THR A 1 189 ? 39.128 13.989 -31.939 1.00 32.84 189 THR A O 1
ATOM 1474 N N . PRO A 1 190 ? 38.925 15.791 -33.264 1.00 31.83 190 PRO A N 1
ATOM 1475 C CA . PRO A 1 190 ? 38.491 15.014 -34.417 1.00 31.83 190 PRO A CA 1
ATOM 1476 C C . PRO A 1 190 ? 39.697 14.291 -35.032 1.00 31.83 190 PRO A C 1
ATOM 1478 O O . PRO A 1 190 ? 40.689 14.927 -35.385 1.00 31.83 190 PRO A O 1
ATOM 1481 N N . ALA A 1 191 ? 39.618 12.965 -35.159 1.00 31.41 191 ALA A N 1
ATOM 1482 C CA . ALA A 1 191 ? 40.567 12.170 -35.937 1.00 31.41 191 ALA A CA 1
ATOM 1483 C C . ALA A 1 191 ? 39.994 11.897 -37.339 1.00 31.41 191 ALA A C 1
ATOM 1485 O O . ALA A 1 191 ? 38.797 11.647 -37.487 1.00 31.41 191 ALA A O 1
ATOM 1486 N N . ALA A 1 192 ? 40.860 11.994 -38.349 1.00 33.62 192 ALA A N 1
ATOM 1487 C CA . ALA A 1 192 ? 40.550 11.926 -39.777 1.00 33.62 192 ALA A CA 1
ATOM 1488 C C . ALA A 1 192 ? 39.976 10.560 -40.232 1.00 33.62 192 ALA A C 1
ATOM 1490 O O . ALA A 1 192 ? 40.203 9.544 -39.567 1.00 33.62 192 ALA A O 1
ATOM 1491 N N . PRO A 1 193 ? 39.228 10.514 -41.354 1.00 44.19 193 PRO A N 1
ATOM 1492 C CA . PRO A 1 193 ? 38.437 9.359 -41.747 1.00 44.19 193 PRO A CA 1
ATOM 1493 C C . PRO A 1 193 ? 39.200 8.480 -42.735 1.00 44.19 193 PRO A C 1
ATOM 1495 O O . PRO A 1 193 ? 39.091 8.637 -43.944 1.00 44.19 193 PRO A O 1
ATOM 1498 N N . GLU A 1 194 ? 39.925 7.492 -42.242 1.00 44.59 194 GLU A N 1
ATOM 1499 C CA . GLU A 1 194 ? 40.428 6.440 -43.116 1.00 44.59 194 GLU A CA 1
ATOM 1500 C C . GLU A 1 194 ? 40.640 5.193 -42.292 1.00 44.59 194 GLU A C 1
ATOM 1502 O O . GLU A 1 194 ? 41.645 5.109 -41.621 1.00 44.59 194 GLU A O 1
ATOM 1507 N N . HIS A 1 195 ? 39.635 4.306 -42.276 1.00 43.81 195 HIS A N 1
ATOM 1508 C CA . HIS A 1 195 ? 39.699 2.847 -42.065 1.00 43.81 195 HIS A CA 1
ATOM 1509 C C . HIS A 1 195 ? 38.256 2.279 -42.067 1.00 43.81 195 HIS A C 1
ATOM 1511 O O . HIS A 1 195 ? 37.816 1.674 -41.091 1.00 43.81 195 HIS A O 1
ATOM 1517 N N . SER A 1 196 ? 37.469 2.488 -43.137 1.00 35.97 196 SER A N 1
ATOM 1518 C CA . SER A 1 196 ? 36.161 1.807 -43.298 1.00 35.97 196 SER A CA 1
ATOM 1519 C C . SER A 1 196 ? 36.215 0.570 -44.206 1.00 35.97 196 SER A C 1
ATOM 1521 O O . SER A 1 196 ? 35.241 -0.170 -44.291 1.00 35.97 196 SER A O 1
ATOM 1523 N N . THR A 1 197 ? 37.355 0.279 -44.836 1.00 36.94 197 THR A N 1
ATOM 1524 C CA . THR A 1 197 ? 37.442 -0.719 -45.917 1.00 36.94 197 THR A CA 1
ATOM 1525 C C . THR A 1 197 ? 38.119 -2.043 -45.554 1.00 36.94 197 THR A C 1
ATOM 1527 O O . THR A 1 197 ? 38.110 -2.960 -46.369 1.00 36.94 197 THR A O 1
ATOM 1530 N N . THR A 1 198 ? 38.649 -2.220 -44.339 1.00 39.12 198 THR A N 1
ATOM 1531 C CA . THR A 1 198 ? 39.371 -3.463 -43.985 1.00 39.12 198 THR A CA 1
ATOM 1532 C C . THR A 1 198 ? 38.456 -4.565 -43.435 1.00 39.12 198 THR A C 1
ATOM 1534 O O . THR A 1 198 ? 38.701 -5.742 -43.680 1.00 39.12 198 THR A O 1
ATOM 1537 N N . VAL A 1 199 ? 37.369 -4.220 -42.734 1.00 36.41 199 VAL A N 1
ATOM 1538 C CA . VAL A 1 199 ? 36.520 -5.221 -42.050 1.00 36.41 199 VAL A CA 1
ATOM 1539 C C . VAL A 1 199 ? 35.546 -5.922 -43.008 1.00 36.41 199 VAL A C 1
ATOM 1541 O O . VAL A 1 199 ? 35.282 -7.108 -42.841 1.00 36.41 199 VAL A O 1
ATOM 1544 N N . LEU A 1 200 ? 35.069 -5.243 -44.058 1.00 40.22 200 LEU A N 1
ATOM 1545 C CA . LEU A 1 200 ? 34.179 -5.853 -45.061 1.00 40.22 200 LEU A CA 1
ATOM 1546 C C . LEU A 1 200 ? 34.907 -6.849 -45.984 1.00 40.22 200 LEU A C 1
ATOM 1548 O O . LEU A 1 200 ? 34.314 -7.848 -46.385 1.00 40.22 200 LEU A O 1
ATOM 1552 N N . ASN A 1 201 ? 36.201 -6.644 -46.251 1.00 41.44 201 ASN A N 1
ATOM 1553 C CA . ASN A 1 201 ? 36.985 -7.546 -47.106 1.00 41.44 201 ASN A CA 1
ATOM 1554 C C . ASN A 1 201 ? 37.368 -8.866 -46.412 1.00 41.44 201 ASN A C 1
ATOM 1556 O O . ASN A 1 201 ? 37.612 -9.860 -47.089 1.00 41.44 201 ASN A O 1
ATOM 1560 N N . LEU A 1 202 ? 37.363 -8.909 -45.075 1.00 42.22 202 LEU A N 1
ATOM 1561 C CA . LEU A 1 202 ? 37.680 -10.112 -44.289 1.00 42.22 202 LEU A CA 1
ATOM 1562 C C . LEU A 1 202 ? 36.480 -11.045 -44.061 1.00 42.22 202 LEU A C 1
ATOM 1564 O O . LEU A 1 202 ? 36.669 -12.173 -43.622 1.00 42.22 202 LEU A O 1
ATOM 1568 N N . LEU A 1 203 ? 35.259 -10.607 -44.384 1.00 41.06 203 LEU A N 1
ATOM 1569 C CA . LEU A 1 203 ? 34.051 -11.440 -44.327 1.00 41.06 203 LEU A CA 1
ATOM 1570 C C . LEU A 1 203 ? 33.669 -12.062 -45.683 1.00 41.06 203 LEU A C 1
ATOM 1572 O O . LEU A 1 203 ? 32.869 -12.992 -45.702 1.00 41.06 203 LEU A O 1
ATOM 1576 N N . CYS A 1 204 ? 34.238 -11.589 -46.802 1.00 37.16 204 CYS A N 1
ATOM 1577 C CA . CYS A 1 204 ? 33.932 -12.107 -48.146 1.00 37.16 204 CYS A CA 1
ATOM 1578 C C . CYS A 1 204 ? 34.972 -13.096 -48.710 1.00 37.16 204 CYS A C 1
ATOM 1580 O O . CYS A 1 204 ? 34.656 -13.808 -49.660 1.00 37.16 204 CYS A O 1
ATOM 1582 N N . CYS A 1 205 ? 36.175 -13.192 -48.135 1.00 34.75 205 CYS A N 1
ATOM 1583 C CA . CYS A 1 205 ? 37.135 -14.254 -48.459 1.00 34.75 205 CYS A CA 1
ATOM 1584 C C . CYS A 1 205 ? 37.066 -15.327 -47.368 1.00 34.75 205 CYS A C 1
ATOM 1586 O O . CYS A 1 205 ? 37.589 -15.148 -46.270 1.00 34.75 205 CYS A O 1
ATOM 1588 N N . GLY A 1 206 ? 36.336 -16.405 -47.651 1.00 40.72 206 GLY A N 1
ATOM 1589 C CA . GLY A 1 206 ? 36.036 -17.479 -46.710 1.00 40.72 206 GLY A CA 1
ATOM 1590 C C . GLY A 1 206 ? 37.230 -18.362 -46.353 1.00 40.72 206 GLY A C 1
ATOM 1591 O O . GLY A 1 206 ? 37.274 -19.503 -46.789 1.00 40.72 206 GLY A O 1
ATOM 1592 N N . ASP A 1 207 ? 38.112 -17.877 -45.481 1.00 33.00 207 ASP A N 1
ATOM 1593 C CA . ASP A 1 207 ? 39.165 -18.678 -44.852 1.00 33.00 207 ASP A CA 1
ATOM 1594 C C . ASP A 1 207 ? 39.104 -18.519 -43.323 1.00 33.00 207 ASP A C 1
ATOM 1596 O O . ASP A 1 207 ? 39.817 -17.719 -42.721 1.00 33.00 207 ASP A O 1
ATOM 1600 N N . PHE A 1 208 ? 38.235 -19.297 -42.669 1.00 32.59 208 PHE A N 1
ATOM 1601 C CA . PHE A 1 208 ? 38.339 -19.551 -41.229 1.00 32.59 208 PHE A CA 1
ATOM 1602 C C . PHE A 1 208 ? 38.524 -21.055 -41.026 1.00 32.59 208 PHE A C 1
ATOM 1604 O O . PHE A 1 208 ? 37.563 -21.821 -40.939 1.00 32.59 208 PHE A O 1
ATOM 1611 N N . SER A 1 209 ? 39.782 -21.498 -41.005 1.00 30.95 209 SER A N 1
ATOM 1612 C CA . SER A 1 209 ? 40.120 -22.858 -40.602 1.00 30.95 209 SER A CA 1
ATOM 1613 C C . SER A 1 209 ? 39.770 -23.043 -39.125 1.00 30.95 209 SER A C 1
ATOM 1615 O O . SER A 1 209 ? 40.279 -22.382 -38.222 1.00 30.95 209 SER A O 1
ATOM 1617 N N . ARG A 1 210 ? 38.825 -23.952 -38.899 1.00 29.81 210 ARG A N 1
ATOM 1618 C CA . ARG A 1 210 ? 38.361 -24.407 -37.594 1.00 29.81 210 ARG A CA 1
ATOM 1619 C C . ARG A 1 210 ? 39.445 -25.259 -36.936 1.00 29.81 210 ARG A C 1
ATOM 1621 O O . ARG A 1 210 ? 39.751 -26.342 -37.421 1.00 29.81 210 ARG A O 1
ATOM 1628 N N . SER A 1 211 ? 39.974 -24.802 -35.809 1.00 28.83 211 SER A N 1
ATOM 1629 C CA . SER A 1 211 ? 40.640 -25.664 -34.831 1.00 28.83 211 SER A CA 1
ATOM 1630 C C . SER A 1 211 ? 39.755 -25.737 -33.593 1.00 28.83 211 SER A C 1
ATOM 1632 O O . SER A 1 211 ? 39.628 -24.760 -32.852 1.00 28.83 211 SER A O 1
ATOM 1634 N N . ASP A 1 212 ? 39.096 -26.8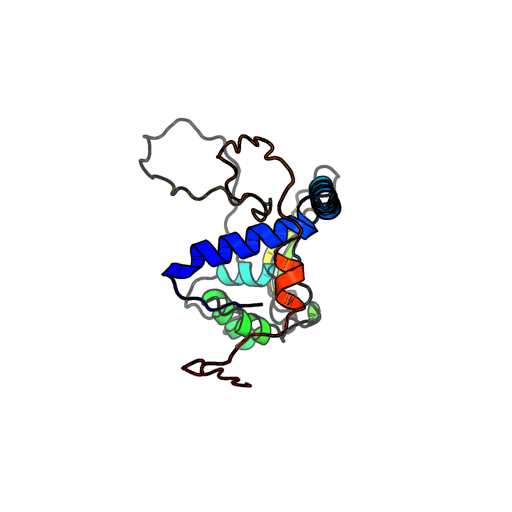85 -33.431 1.00 35.78 212 ASP A N 1
ATOM 1635 C CA . ASP A 1 212 ? 38.347 -27.249 -32.235 1.00 35.78 212 ASP A CA 1
ATOM 1636 C C . ASP A 1 212 ? 39.281 -27.208 -31.015 1.00 35.78 212 ASP A C 1
ATOM 1638 O O . ASP A 1 212 ? 40.356 -27.802 -31.049 1.00 35.78 212 ASP A O 1
ATOM 1642 N N . ASN A 1 213 ? 38.875 -26.491 -29.963 1.00 33.81 213 ASN A N 1
ATOM 1643 C CA . ASN A 1 213 ? 39.018 -26.917 -28.568 1.00 33.81 213 ASN A CA 1
ATOM 1644 C C . ASN A 1 213 ? 38.205 -25.990 -27.641 1.00 33.81 213 ASN A C 1
ATOM 1646 O O . ASN A 1 213 ? 38.422 -24.782 -27.572 1.00 33.81 213 ASN A O 1
ATOM 1650 N N . ASP A 1 214 ? 37.264 -26.620 -26.934 1.00 34.00 214 ASP A N 1
ATOM 1651 C CA . ASP A 1 214 ? 36.627 -26.210 -25.678 1.00 34.00 214 ASP A CA 1
ATOM 1652 C C . ASP A 1 214 ? 35.752 -24.945 -25.636 1.00 34.00 214 ASP A C 1
ATOM 1654 O O . ASP A 1 214 ? 36.020 -23.981 -24.922 1.00 34.00 214 ASP A O 1
ATOM 1658 N N . MET A 1 215 ? 34.576 -25.030 -26.266 1.00 29.55 215 MET A N 1
ATOM 1659 C CA . MET A 1 215 ? 33.380 -24.278 -25.859 1.00 29.55 215 MET A CA 1
ATOM 1660 C C . MET A 1 215 ? 32.229 -25.268 -25.645 1.00 29.55 215 MET A C 1
ATOM 1662 O O . MET A 1 215 ? 31.523 -25.638 -26.582 1.00 29.55 215 MET A O 1
ATOM 1666 N N . LYS A 1 216 ? 32.029 -25.721 -24.400 1.00 32.06 216 LYS A N 1
ATOM 1667 C CA . LYS A 1 216 ? 30.790 -26.412 -24.014 1.00 32.06 216 LYS A CA 1
ATOM 1668 C C . LYS A 1 216 ? 29.673 -25.375 -23.928 1.00 32.06 216 LYS A C 1
ATOM 1670 O O . LYS A 1 216 ? 29.536 -24.677 -22.928 1.00 32.06 216 LYS A O 1
ATOM 1675 N N . VAL A 1 217 ? 28.884 -25.281 -24.992 1.00 30.95 217 VAL A N 1
ATOM 1676 C CA . VAL A 1 217 ? 27.631 -24.525 -25.013 1.00 30.95 217 VAL A CA 1
ATOM 1677 C C . VAL A 1 217 ? 26.562 -25.413 -24.374 1.00 30.95 217 VAL A C 1
ATOM 1679 O O . VAL A 1 217 ? 26.027 -26.318 -25.008 1.00 30.95 217 VAL A O 1
ATOM 1682 N N . GLY A 1 218 ? 26.313 -25.223 -23.080 1.00 27.84 218 GLY A N 1
ATOM 1683 C CA . GLY A 1 218 ? 25.189 -25.851 -22.394 1.00 27.84 218 GLY A CA 1
ATOM 1684 C C . GLY A 1 218 ? 23.921 -25.037 -22.629 1.00 27.84 218 GLY A C 1
ATOM 1685 O O . GLY A 1 218 ? 23.745 -23.994 -22.007 1.00 27.84 218 GLY A O 1
ATOM 1686 N N . LEU A 1 219 ? 23.045 -25.504 -23.518 1.00 28.97 219 LEU A N 1
ATOM 1687 C CA . LEU A 1 219 ? 21.628 -25.141 -23.500 1.00 28.97 219 LEU A CA 1
ATOM 1688 C C . LEU A 1 219 ? 20.952 -25.998 -22.422 1.00 28.97 219 LEU A C 1
ATOM 1690 O O . LEU A 1 219 ? 20.690 -27.175 -22.659 1.00 28.97 219 LEU A O 1
ATOM 1694 N N . SER A 1 220 ? 20.674 -25.431 -21.247 1.00 26.72 220 SER A N 1
ATOM 1695 C CA . SER A 1 220 ? 19.642 -25.979 -20.362 1.00 26.72 220 SER A CA 1
ATOM 1696 C C . SER A 1 220 ? 18.363 -25.173 -20.550 1.00 26.72 220 SER A C 1
ATOM 1698 O O . SER A 1 220 ? 18.304 -23.981 -20.253 1.00 26.72 220 SER A O 1
ATOM 1700 N N . MET A 1 221 ? 17.365 -25.847 -21.108 1.00 30.72 221 MET A N 1
ATOM 1701 C CA . MET A 1 221 ? 15.960 -25.472 -21.034 1.00 30.72 221 MET A CA 1
ATOM 1702 C C . MET A 1 221 ? 15.429 -25.892 -19.650 1.00 30.72 221 MET A C 1
ATOM 1704 O O . MET A 1 221 ? 15.883 -26.916 -19.133 1.00 30.72 221 MET A O 1
ATOM 1708 N N . PHE A 1 222 ? 14.464 -25.117 -19.138 1.00 37.16 222 PHE A N 1
ATOM 1709 C CA . PHE A 1 222 ? 13.907 -25.040 -17.771 1.00 37.16 222 PHE A CA 1
ATOM 1710 C C . PHE A 1 222 ? 14.655 -24.116 -16.807 1.00 37.16 222 PHE A C 1
ATOM 1712 O O . PHE A 1 222 ? 15.777 -24.451 -16.372 1.00 37.16 222 PHE A O 1
#

Secondary structure (DSSP, 8-state):
------GGGHHHHHHHHHHHHHHHSTT-HHHHHHHHHHHHTT--S---SSPPPHHHHHHHTTSPTT---TTTS-HHHHHHHHHHHHT-HHHHHHHTTSTT--GGGSS-EEEEEEEEEE-TTS-EEEEEEEEEEGGGEEEEEEE------------S-S--------------SS--TT-----S----PPPP---SSHHHHHHHS-----------------

Radius of gyration: 27.84 Å; chains: 1; bounding box: 56×54×70 Å

=== Feature glossary ===
The record interleaves many kinds of information about one protein. Here is each kind framed as the question it answers.

Q: What does the local fold look like, residue by residue?
A: The Foldseek 3Di string encodes local tertiary geometry as a 20-letter alphabet — one character per residue — derived from the relative positions of nearby Cα atoms. Unlike the amino-acid sequence, 3Di is a direct function of the 3D structure, so two proteins with the same fold have similar 3Di strings even at low sequence identity.

Q: Which residues are in helices, strands, or loops?
A: The SS8 string is DSSP's per-residue secondary-structure call. α-helix (H) means an i→i+4 H-bond ladder; β-strand (E) means the residue participates in a β-sheet; 3₁₀ (G) and π (I) are tighter and wider helices; T/S are turns/bends; '-' is loop.

Q: How big and how compact is the whole molecule?
A: Radius of gyration (Rg) is the root-mean-square distance of Cα atoms from their centroid — a single number for overall size and compactness. A globular domain of N residues has Rg ≈ 2.2·N^0.38 Å; an extended or disordered chain has a much larger Rg. The Cα contact count is the number of residue pairs whose Cα atoms are within 8 Å and are more than four positions apart in sequence — a standard proxy for tertiary packing density. The bounding box is the smallest axis-aligned box enclosing all Cα atoms.

Q: Where is each backbone atom in 3D?
A: Structure coordinates are given as an mmCIF _atom_site loop: one row per atom with element, residue name, chain id, sequence number, and x/y/z position in Å. Only the four main-chain atoms per residue are included here; side chains are omitted to keep the record compact.

Q: What is the amino-acid chain?
A: Primary structure: the covalent order of the twenty standard amino acids along the backbone. Two proteins with the same sequence will (almost always) fold to the same structure; two with 30% identity often share a fold but not the details.

Q: What if only a Cα trace is available?
A: Three-state secondary structure (P-SEA) collapses the eight DSSP classes into helix (a), strand (b), and coil (c). P-SEA assigns these from Cα geometry alone — distances and angles — without requiring backbone oxygens, so it works on any Cα trace.

Q: What family and function is it annotated with?
A: Database cross-references. InterPro integrates a dozen domain/family signature databases into unified entries with residue-range hits. GO terms attach function/process/location labels with evidence codes. CATH codes position the fold in a four-level structural taxonomy. Organism is the NCBI-taxonomy species name.

Q: How confident is the AlphaFold model at each residue?
A: pLDDT is the predicted lDDT-Cα score: AlphaFold's confidence that the local environment of each residue (all inter-atomic distances within 15 Å) is correctly placed. It is a per-residue number between 0 and 100, with higher meaning more reliable.

Q: How mobile is each atom in the crystal?
A: B-factor (Debye–Waller factor) reflects atomic displacement in the crystal lattice. It is an experimental observable (units Å²), not a prediction; low values mean the atom is pinned down, high values mean it moves or is heterogeneous across the crystal.

Q: Which residues are buried vs exposed?
A: SASA measures how much of the protein is reachable by solvent. It is computed by rolling a water-sized probe over the atomic surface and summing the exposed area (Å²). Per-residue SASA distinguishes core (buried, low SASA) from surface (exposed, high SASA) residues; total SASA is a whole-molecule size measure.

Q: What do the diagnostic plots show?
A: Plot images: a contact map (which residues are close in 3D, as an N×N binary image), a Ramachandran scatter (backbone torsion angles, revealing secondary-structure composition at a glance), and — for AlphaFold structures — a PAE heatmap (pairwise prediction confidence).

Q: What known structures does this most resemble?
A: The Foldseek neighbor list gives the closest experimentally determined structures in the PDB, ranked by structural alignment. TM-score near 1 means near-identical fold; near 0.3 means only rough topology match. This is how one finds what a novel AlphaFold prediction most resembles in the solved-structure universe.

Q: Are the domains correctly placed relative to each other?
A: Predicted aligned error is AlphaFold's pairwise confidence. Unlike pLDDT (per-residue), PAE is per-residue-pair and captures whether two parts of the structure are correctly placed relative to each other. Units are ångströms of expected positional error.

Q: What do the rendered images show?
A: Structure images are PyMOL renders from six orthogonal camera directions. Cartoon representation draws helices as coils and strands as arrows; sticks shows the backbone as bonds; surface shows the solvent-excluded envelope. Rainbow coloring maps sequence position to hue (blue→red, N→C); chain coloring assigns a distinct color per polypeptide.

Q: What are the backbone torsion angles?
A: φ (phi) and ψ (psi) are the two rotatable backbone dihedrals per residue: φ is the C(i-1)–N–Cα–C torsion, ψ is the N–Cα–C–N(i+1) torsion, both in degrees on (−180°, 180°]. α-helical residues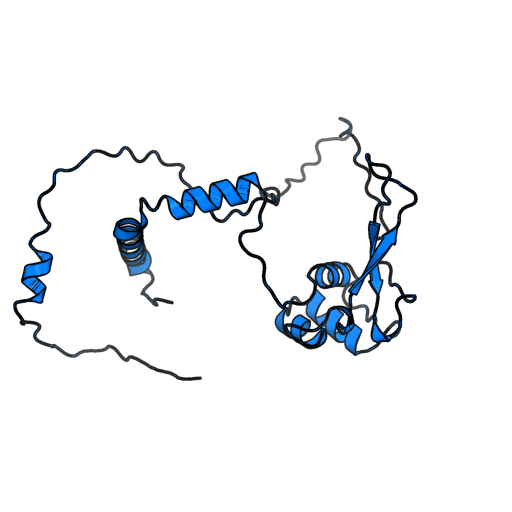 cluster near (−60°, −45°); β-strand residues near (−120°, +130°). A Ramachandran plot is simply a scatter of (φ, ψ) for every residue.